Protein AF-A0AAW2LPD0-F1 (afdb_monomer_lite)

Structure (mmCIF, N/CA/C/O backbone):
data_AF-A0AAW2LPD0-F1
#
_entry.id   AF-A0AAW2LPD0-F1
#
loop_
_atom_site.group_PDB
_atom_site.id
_atom_site.type_symbol
_atom_site.label_atom_id
_atom_site.label_alt_id
_atom_site.label_comp_id
_atom_site.label_asym_id
_atom_site.label_entity_id
_atom_site.label_seq_id
_atom_site.pdbx_PDB_ins_code
_atom_site.Cartn_x
_atom_site.Cartn_y
_atom_site.Cartn_z
_atom_site.occupancy
_atom_site.B_iso_or_equiv
_atom_site.auth_seq_id
_atom_site.auth_comp_id
_atom_site.auth_asym_id
_atom_site.auth_atom_id
_atom_site.pdbx_PDB_model_num
ATOM 1 N N . MET A 1 1 ? -51.884 36.739 -25.292 1.00 46.28 1 MET A N 1
ATOM 2 C CA . MET A 1 1 ? -51.256 35.976 -26.390 1.00 46.28 1 MET A CA 1
ATOM 3 C C . MET A 1 1 ? -49.901 36.609 -26.649 1.00 46.28 1 MET A C 1
ATOM 5 O O . MET A 1 1 ? -49.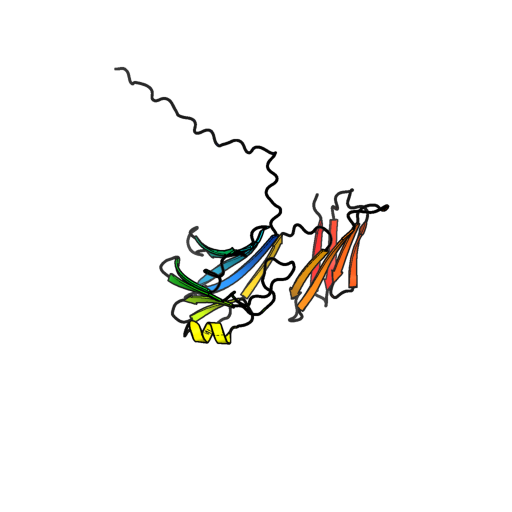867 37.832 -26.675 1.00 46.28 1 MET A O 1
ATOM 9 N N . LEU A 1 2 ? -48.863 35.780 -26.814 1.00 34.31 2 LEU A N 1
ATOM 10 C CA . LEU A 1 2 ? -47.419 36.069 -26.935 1.00 34.31 2 LEU A CA 1
ATOM 11 C C . LEU A 1 2 ? -46.625 35.827 -25.638 1.00 34.31 2 LEU A C 1
ATOM 13 O O . LEU A 1 2 ? -46.523 36.686 -24.767 1.00 34.31 2 LEU A O 1
ATOM 17 N N . GLU A 1 3 ? -46.083 34.610 -25.546 1.00 33.47 3 GLU A N 1
ATOM 18 C CA . GLU A 1 3 ? -44.928 34.265 -24.714 1.00 33.47 3 GLU A CA 1
ATOM 19 C C . GLU A 1 3 ? -43.686 35.048 -25.175 1.00 33.47 3 GLU A C 1
ATOM 21 O O . GLU A 1 3 ? -43.480 35.195 -26.383 1.00 33.47 3 GLU A O 1
ATOM 26 N N . PRO A 1 4 ? -42.801 35.472 -24.261 1.00 34.81 4 PRO A N 1
ATOM 27 C CA . PRO A 1 4 ? -41.417 35.760 -24.590 1.00 34.81 4 PRO A CA 1
ATOM 28 C C . PRO A 1 4 ? -40.554 34.512 -24.352 1.00 34.81 4 PRO A C 1
ATOM 30 O O . PRO A 1 4 ? -40.419 34.018 -23.234 1.00 34.81 4 PRO A O 1
ATOM 33 N N . SER A 1 5 ? -39.952 34.025 -25.432 1.00 36.25 5 SER A N 1
ATOM 34 C CA . SER A 1 5 ? -38.955 32.956 -25.480 1.00 36.25 5 SER A CA 1
ATOM 35 C C . SER A 1 5 ? -37.726 33.260 -24.611 1.00 36.25 5 SER A C 1
ATOM 37 O O . SER A 1 5 ? -37.059 34.278 -24.808 1.00 36.25 5 SER A O 1
ATOM 39 N N . VAL A 1 6 ? -37.397 32.349 -23.692 1.00 39.03 6 VAL A N 1
ATOM 40 C CA . VAL A 1 6 ? -36.150 32.353 -22.908 1.00 39.03 6 VAL A CA 1
ATOM 41 C C . VAL A 1 6 ? -34.995 31.864 -23.798 1.00 39.03 6 VAL A C 1
ATOM 43 O O . VAL A 1 6 ? -35.152 30.827 -24.445 1.00 39.03 6 VAL A O 1
ATOM 46 N N . PRO A 1 7 ? -33.831 32.540 -23.854 1.00 34.56 7 PRO A N 1
ATOM 47 C CA . PRO A 1 7 ? -32.673 32.000 -24.552 1.00 34.56 7 PRO A CA 1
ATOM 48 C C . PRO A 1 7 ? -32.056 30.862 -23.731 1.00 34.56 7 PRO A C 1
ATOM 50 O O . PRO A 1 7 ? -31.668 31.046 -22.578 1.00 34.56 7 PRO A O 1
ATOM 53 N N . THR A 1 8 ? -31.942 29.686 -24.342 1.00 30.25 8 THR A N 1
ATOM 54 C CA . THR A 1 8 ? -31.202 28.539 -23.809 1.00 30.25 8 THR A CA 1
ATOM 55 C C . THR A 1 8 ? -29.711 28.871 -23.754 1.00 30.25 8 THR A C 1
ATOM 57 O O . THR A 1 8 ? -29.022 28.846 -24.774 1.00 30.25 8 THR A O 1
ATOM 60 N N . THR A 1 9 ? -29.190 29.171 -22.564 1.00 30.59 9 THR A N 1
ATOM 61 C CA . THR A 1 9 ? -27.745 29.257 -22.327 1.00 30.59 9 THR A CA 1
ATOM 62 C C . THR A 1 9 ? -27.158 27.848 -22.389 1.00 30.59 9 THR A C 1
ATOM 64 O O . THR A 1 9 ? -27.231 27.085 -21.427 1.00 30.59 9 THR A O 1
ATOM 67 N N . LEU A 1 10 ? -26.582 27.491 -23.538 1.00 30.38 10 LEU A N 1
ATOM 68 C CA . LEU A 1 10 ? -25.668 26.359 -23.653 1.00 30.38 10 LEU A CA 1
ATOM 69 C C . LEU A 1 10 ? -24.466 26.634 -22.742 1.00 30.38 10 LEU A C 1
ATOM 71 O O . LEU A 1 10 ? -23.629 27.484 -23.045 1.00 30.38 10 LEU A O 1
ATOM 75 N N . VAL A 1 11 ? -24.390 25.927 -21.615 1.00 30.56 11 VAL A N 1
ATOM 76 C CA . VAL A 1 11 ? -23.172 25.860 -20.807 1.00 30.56 11 VAL A CA 1
ATOM 77 C C . VAL A 1 11 ? -22.145 25.092 -21.634 1.00 30.56 11 VAL A C 1
ATOM 79 O O . VAL A 1 11 ? -22.174 23.866 -21.709 1.00 30.56 11 VAL A O 1
ATOM 82 N N . GLN A 1 12 ? -21.274 25.830 -22.321 1.00 32.25 12 GLN A N 1
ATOM 83 C CA . GLN A 1 12 ? -20.104 25.268 -22.980 1.00 32.25 12 GLN A CA 1
ATOM 84 C C . GLN A 1 12 ? -19.160 24.727 -21.904 1.00 32.25 12 GLN A C 1
ATOM 86 O O . GLN A 1 12 ? -18.602 25.466 -21.095 1.00 32.25 12 GLN A O 1
ATOM 91 N N . GLN A 1 13 ? -19.024 23.407 -21.895 1.00 35.69 13 GLN A N 1
ATOM 92 C CA . GLN A 1 13 ? -17.991 22.675 -21.179 1.00 35.69 13 GLN A CA 1
ATOM 93 C C . GLN A 1 13 ? -16.617 23.163 -21.683 1.00 35.69 13 GLN A C 1
ATOM 95 O O . GLN A 1 13 ? -16.452 23.284 -22.901 1.00 35.69 13 GLN A O 1
ATOM 100 N N . PRO A 1 14 ? -15.642 23.489 -20.812 1.00 29.42 14 PRO A N 1
ATOM 101 C CA . PRO A 1 14 ? -14.336 23.938 -21.276 1.00 29.42 14 PRO A CA 1
ATOM 102 C C . PRO A 1 14 ? -13.684 22.822 -22.091 1.00 29.42 14 PRO A C 1
ATOM 104 O O . PRO A 1 14 ? -13.606 21.684 -21.631 1.00 29.42 14 PRO A O 1
ATOM 107 N N . ALA A 1 15 ? -13.250 23.158 -23.303 1.00 30.48 15 ALA A N 1
ATOM 108 C CA . ALA A 1 15 ? -12.432 22.288 -24.126 1.00 30.48 15 ALA A CA 1
ATOM 109 C C . ALA A 1 15 ? -11.136 21.949 -23.372 1.00 30.48 15 ALA A C 1
ATOM 111 O O . ALA A 1 15 ? -10.419 22.854 -22.941 1.00 30.48 15 ALA A O 1
ATOM 112 N N . ASP A 1 16 ? -10.851 20.656 -23.213 1.00 37.19 16 ASP A N 1
ATOM 113 C CA . ASP A 1 16 ? -9.547 20.176 -22.765 1.00 37.19 16 ASP A CA 1
ATOM 114 C C . ASP A 1 16 ? -8.493 20.591 -23.807 1.00 37.19 16 ASP A C 1
ATOM 116 O O . ASP A 1 16 ? -8.462 20.077 -24.926 1.00 37.19 16 ASP A O 1
ATOM 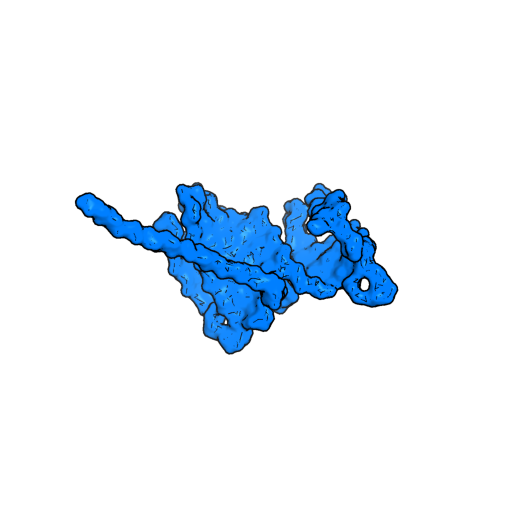120 N N . ASP A 1 17 ? -7.645 21.552 -23.444 1.00 30.52 17 ASP A N 1
ATOM 121 C CA . ASP A 1 17 ? -6.443 21.915 -24.195 1.00 30.52 17 ASP A CA 1
ATOM 122 C C . ASP A 1 17 ? -5.432 20.748 -24.101 1.00 30.52 17 ASP A C 1
ATOM 124 O O . ASP A 1 17 ? -5.022 20.386 -22.991 1.00 30.52 17 ASP A O 1
ATOM 128 N N . PRO A 1 18 ? -5.005 20.125 -25.219 1.00 42.72 18 PRO A N 1
ATOM 129 C CA . PRO A 1 18 ? -4.147 18.943 -25.188 1.00 42.72 18 PRO A CA 1
ATOM 130 C C . PRO A 1 18 ? -2.669 19.247 -24.883 1.00 42.72 18 PRO A C 1
ATOM 132 O O . PRO A 1 18 ? -1.825 18.360 -25.013 1.00 42.72 18 PRO A O 1
ATOM 135 N N . THR A 1 19 ? -2.330 20.466 -24.448 1.00 39.81 19 THR A N 1
ATOM 136 C CA . THR A 1 19 ? -0.931 20.912 -24.312 1.00 39.81 19 THR A CA 1
ATOM 137 C C . THR A 1 19 ? -0.489 21.270 -22.892 1.00 39.81 19 THR A C 1
ATOM 139 O O . THR A 1 19 ? 0.549 21.901 -22.704 1.00 39.81 19 THR A O 1
ATOM 142 N N . ALA A 1 20 ? -1.208 20.807 -21.870 1.00 34.00 20 ALA A N 1
ATOM 143 C CA . ALA A 1 20 ? -0.691 20.751 -20.506 1.00 34.00 20 ALA A CA 1
ATOM 144 C C . ALA A 1 20 ? -0.423 19.287 -20.138 1.00 34.00 20 ALA A C 1
ATOM 146 O O . ALA A 1 20 ? -1.333 18.566 -19.724 1.00 34.00 20 ALA A O 1
ATOM 147 N N . SER A 1 21 ? 0.825 18.823 -20.288 1.00 49.03 21 SER A N 1
ATOM 148 C CA . SER A 1 21 ? 1.213 17.525 -19.731 1.00 49.03 21 SER A CA 1
ATOM 149 C C . SER A 1 21 ? 0.980 17.589 -18.223 1.00 49.03 21 SER A C 1
ATOM 151 O O . SER A 1 21 ? 1.736 18.253 -17.506 1.00 49.03 21 SER A O 1
ATOM 153 N N . LYS A 1 22 ? -0.088 16.947 -17.735 1.00 51.62 22 LYS A N 1
ATOM 154 C CA . LYS A 1 22 ? -0.277 16.747 -16.297 1.00 51.62 22 LYS A CA 1
ATOM 155 C C . LYS A 1 22 ? 1.030 16.158 -15.754 1.00 51.62 22 LYS A C 1
ATOM 157 O O . LYS A 1 22 ? 1.597 15.279 -16.412 1.00 51.62 22 LYS A O 1
ATOM 162 N N . PRO A 1 23 ? 1.559 16.670 -14.632 1.00 59.44 23 PRO A N 1
ATOM 163 C CA . PRO A 1 23 ? 2.788 16.132 -14.074 1.00 59.44 23 PRO A CA 1
ATOM 164 C C . PRO A 1 23 ? 2.621 14.624 -13.877 1.00 59.44 23 PRO A C 1
ATOM 166 O O . PRO A 1 23 ? 1.545 14.154 -13.523 1.00 59.44 23 PRO A O 1
ATOM 169 N N . ALA A 1 24 ? 3.671 13.864 -14.167 1.00 72.69 24 ALA A N 1
ATOM 170 C CA . ALA A 1 24 ? 3.678 12.431 -13.932 1.00 72.69 24 ALA A CA 1
ATOM 171 C C . ALA A 1 24 ? 3.523 12.170 -12.421 1.00 72.69 24 ALA A C 1
ATOM 173 O O . ALA A 1 24 ? 4.374 12.584 -11.631 1.00 72.69 24 ALA A O 1
ATOM 174 N N . GLU A 1 25 ? 2.425 11.525 -12.024 1.00 84.94 25 GLU A N 1
ATOM 175 C CA . GLU A 1 25 ? 2.081 11.244 -10.626 1.00 84.94 25 GLU A CA 1
ATOM 176 C C . GLU A 1 25 ? 2.054 9.737 -10.394 1.00 84.94 25 GLU A C 1
ATOM 178 O O . GLU A 1 25 ? 1.369 9.001 -11.102 1.00 84.94 25 GLU A O 1
ATOM 183 N N . ASN A 1 26 ? 2.792 9.270 -9.390 1.00 90.31 26 ASN A N 1
ATOM 184 C CA . ASN A 1 26 ? 2.799 7.854 -9.041 1.00 90.31 26 ASN A CA 1
ATOM 185 C C . ASN A 1 26 ? 1.699 7.579 -8.015 1.00 90.31 26 ASN A C 1
ATOM 187 O O . ASN A 1 26 ? 1.555 8.334 -7.049 1.00 90.31 26 ASN A O 1
ATOM 191 N N . PHE A 1 27 ? 0.979 6.472 -8.180 1.00 93.06 27 PHE A N 1
ATOM 192 C CA . PHE A 1 27 ? -0.086 6.050 -7.280 1.00 93.06 27 PHE A CA 1
ATOM 193 C C . PHE A 1 27 ? 0.079 4.600 -6.843 1.00 93.06 27 PHE A C 1
ATOM 195 O O . PHE A 1 27 ? 0.412 3.736 -7.651 1.00 93.06 27 PHE A O 1
ATOM 202 N N . VAL A 1 28 ? -0.244 4.336 -5.581 1.00 94.19 28 VAL A N 1
ATOM 203 C CA . VAL A 1 28 ? -0.494 2.992 -5.054 1.00 94.19 28 VAL A CA 1
ATOM 204 C C . VAL A 1 28 ? -1.901 2.994 -4.482 1.00 94.19 28 VAL A C 1
ATOM 206 O O . VAL A 1 28 ? -2.170 3.703 -3.516 1.00 94.19 28 VAL A O 1
ATOM 209 N N . THR A 1 29 ? -2.801 2.228 -5.086 1.00 96.06 29 THR A N 1
ATOM 210 C CA . THR A 1 29 ? -4.193 2.083 -4.664 1.00 96.06 29 THR A CA 1
ATOM 211 C C . THR A 1 29 ? -4.435 0.671 -4.149 1.00 96.06 29 THR A C 1
ATOM 213 O O . THR A 1 29 ? -4.281 -0.298 -4.888 1.00 96.06 29 THR A O 1
ATOM 216 N N . CYS A 1 30 ? -4.871 0.559 -2.903 1.00 95.62 30 CYS A N 1
ATOM 217 C CA . CYS A 1 30 ? -5.230 -0.684 -2.239 1.00 95.62 30 CYS A CA 1
ATOM 218 C C . CYS A 1 30 ? -6.723 -0.679 -1.907 1.00 95.62 30 CYS A C 1
ATOM 220 O O . CYS A 1 30 ? -7.224 0.295 -1.349 1.00 95.62 30 CYS A O 1
ATOM 222 N N . ILE A 1 31 ? -7.435 -1.761 -2.214 1.00 96.62 31 ILE A N 1
ATOM 223 C CA . ILE A 1 31 ? -8.823 -1.959 -1.784 1.00 96.62 31 ILE A CA 1
ATOM 224 C C . ILE A 1 31 ? -8.824 -2.991 -0.665 1.00 96.62 31 ILE A C 1
ATOM 226 O O . ILE A 1 31 ? -8.387 -4.128 -0.855 1.00 96.62 31 ILE A O 1
ATOM 230 N N . HIS A 1 32 ? -9.334 -2.593 0.495 1.00 95.69 32 HIS A N 1
ATOM 231 C CA . HIS A 1 32 ? -9.500 -3.454 1.655 1.00 95.69 32 HIS A CA 1
ATOM 232 C C . HIS A 1 32 ? -10.974 -3.755 1.881 1.00 95.69 32 HIS A C 1
ATOM 234 O O . HIS A 1 32 ? -11.801 -2.843 1.900 1.00 95.69 32 HIS A O 1
ATOM 240 N N . LYS A 1 33 ? -11.295 -5.023 2.127 1.00 94.88 33 LYS A N 1
ATOM 241 C CA . LYS A 1 33 ? -12.583 -5.413 2.690 1.00 94.88 33 LYS A CA 1
ATOM 242 C C . LYS A 1 33 ? -12.501 -5.382 4.205 1.00 94.88 33 LYS A C 1
ATOM 244 O O . LYS A 1 33 ? -11.606 -5.987 4.794 1.00 94.88 33 LYS A O 1
ATOM 249 N N . VAL A 1 34 ? -13.444 -4.683 4.823 1.00 93.50 34 VAL A N 1
ATOM 250 C CA . VAL A 1 34 ? -13.563 -4.576 6.281 1.00 93.50 34 VAL A CA 1
ATOM 251 C C . VAL A 1 34 ? -14.993 -4.872 6.704 1.00 93.50 34 VAL A C 1
ATOM 253 O O . VAL A 1 34 ? -15.940 -4.525 5.998 1.00 93.50 34 VAL A O 1
ATOM 256 N N . LYS A 1 35 ? -15.174 -5.493 7.868 1.00 89.31 35 LYS A N 1
ATOM 257 C CA . LYS A 1 35 ? -16.503 -5.747 8.425 1.00 89.31 35 LYS A CA 1
ATOM 258 C C . LYS A 1 35 ? -16.887 -4.618 9.375 1.00 89.31 35 LYS A C 1
ATOM 260 O O . LYS A 1 35 ? -16.274 -4.445 10.423 1.00 89.31 35 LYS A O 1
ATOM 265 N N . LEU A 1 36 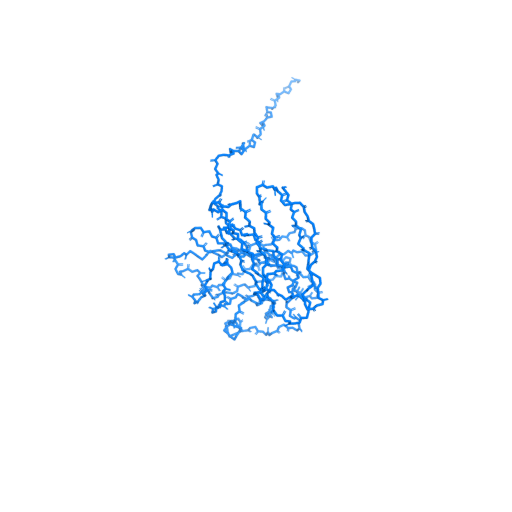? -17.909 -3.843 9.015 1.00 85.00 36 LEU A N 1
ATOM 266 C CA . LEU A 1 36 ? -18.486 -2.799 9.864 1.00 85.00 36 LEU A CA 1
ATOM 267 C C . LEU A 1 36 ? -19.919 -3.167 10.225 1.00 85.00 36 LEU A C 1
ATOM 269 O O . LEU A 1 36 ? -20.825 -2.995 9.408 1.00 85.00 36 LEU A O 1
ATOM 273 N N . VAL A 1 37 ? -20.134 -3.582 11.478 1.00 80.31 37 VAL A N 1
ATOM 274 C CA . VAL A 1 37 ? -21.474 -3.908 12.003 1.00 80.31 37 VAL A CA 1
ATOM 275 C C . VAL A 1 37 ? -22.167 -4.931 11.090 1.00 80.31 37 VAL A C 1
ATOM 277 O O . VAL A 1 37 ? -23.206 -4.650 10.502 1.00 80.31 37 VAL A O 1
ATOM 280 N N . ASP A 1 38 ? -21.503 -6.073 10.894 1.00 81.38 38 ASP A N 1
ATOM 281 C CA . ASP A 1 38 ? -21.955 -7.228 10.097 1.00 81.38 38 ASP A CA 1
ATOM 282 C C . ASP A 1 38 ? -22.130 -7.020 8.589 1.00 81.38 38 ASP A C 1
ATOM 284 O O . ASP A 1 38 ? -22.450 -7.959 7.864 1.00 81.38 38 ASP A O 1
ATOM 288 N N . ILE A 1 39 ? -21.830 -5.825 8.087 1.00 88.56 39 ILE A N 1
ATOM 289 C CA . ILE A 1 39 ? -21.796 -5.530 6.657 1.00 88.56 39 ILE A CA 1
ATOM 290 C C . ILE A 1 39 ? -20.335 -5.462 6.210 1.00 88.56 39 ILE A C 1
ATOM 292 O O . ILE A 1 39 ? -19.492 -4.922 6.926 1.00 88.56 39 ILE A O 1
ATOM 296 N N . VAL A 1 40 ? -20.031 -5.984 5.022 1.00 90.94 40 VAL A N 1
ATOM 297 C CA . VAL A 1 40 ? -18.704 -5.868 4.402 1.00 90.94 40 VAL A CA 1
ATOM 298 C C . VAL A 1 40 ? -18.623 -4.566 3.608 1.00 90.94 40 VAL A C 1
ATOM 300 O O . VAL A 1 40 ? -19.498 -4.275 2.798 1.00 90.94 40 VAL A O 1
ATOM 303 N N . TRP A 1 41 ? -17.575 -3.789 3.855 1.00 92.50 41 TRP A N 1
ATOM 304 C CA . TRP A 1 41 ? -17.312 -2.487 3.247 1.00 92.50 41 TRP A CA 1
ATOM 305 C C . TRP A 1 41 ? -16.017 -2.535 2.452 1.00 92.50 41 TRP A C 1
ATOM 307 O O . TRP A 1 41 ? -15.047 -3.150 2.899 1.00 92.50 41 TRP A O 1
ATOM 317 N N . ASN A 1 42 ? -15.994 -1.836 1.320 1.00 94.69 42 ASN A N 1
ATOM 318 C CA . ASN A 1 42 ? -14.772 -1.585 0.571 1.00 94.69 42 ASN A CA 1
ATOM 319 C C . ASN A 1 42 ? -14.168 -0.254 1.018 1.00 94.69 42 ASN A C 1
ATOM 321 O O . ASN A 1 42 ? -14.828 0.789 1.018 1.00 94.69 42 ASN A O 1
ATOM 325 N N . ILE A 1 43 ? -12.898 -0.306 1.403 1.00 96.38 43 ILE A N 1
ATOM 326 C CA . ILE A 1 43 ? -12.099 0.852 1.780 1.00 96.38 43 ILE A CA 1
ATOM 327 C C . ILE A 1 43 ? -10.968 0.971 0.776 1.00 96.38 43 ILE A C 1
ATOM 329 O O . ILE A 1 43 ? -10.057 0.142 0.754 1.00 96.38 43 ILE A O 1
ATOM 333 N N . THR A 1 44 ? -11.027 2.009 -0.044 1.00 97.50 44 THR A N 1
ATOM 334 C CA . THR A 1 44 ? -10.020 2.282 -1.063 1.00 97.50 44 THR A CA 1
ATOM 335 C C . THR A 1 44 ? -9.010 3.273 -0.505 1.00 97.50 44 THR A C 1
ATOM 337 O O . THR A 1 44 ? -9.327 4.422 -0.206 1.00 97.50 44 THR A O 1
ATOM 340 N N . VAL A 1 45 ? -7.773 2.824 -0.353 1.00 97.69 45 VAL A N 1
ATOM 341 C CA . VAL A 1 45 ? -6.636 3.594 0.143 1.00 97.69 45 VAL A CA 1
ATOM 342 C C . VAL A 1 45 ? -5.763 3.934 -1.052 1.00 97.69 45 VAL A C 1
ATOM 344 O O . VAL A 1 45 ? -5.350 3.036 -1.769 1.00 97.69 45 VAL A O 1
ATOM 347 N N . THR A 1 46 ? -5.482 5.209 -1.300 1.00 97.31 46 THR A N 1
ATOM 348 C CA . THR A 1 46 ? -4.590 5.626 -2.389 1.00 97.31 46 THR A CA 1
ATOM 349 C C . THR A 1 46 ? -3.483 6.523 -1.867 1.00 97.31 46 THR A C 1
ATOM 351 O O . THR A 1 46 ? -3.742 7.631 -1.399 1.00 97.31 46 THR A O 1
ATOM 354 N N . TRP A 1 47 ? -2.247 6.058 -1.986 1.00 95.69 47 TRP A N 1
ATOM 355 C CA . TRP A 1 47 ? -1.049 6.868 -1.826 1.00 95.69 47 TRP A CA 1
ATOM 356 C C . TRP A 1 47 ? -0.700 7.513 -3.159 1.00 95.69 47 TRP A C 1
ATOM 358 O O . TRP A 1 47 ? -0.647 6.833 -4.180 1.00 95.69 47 TRP A O 1
ATOM 368 N N . ALA A 1 48 ? -0.450 8.815 -3.149 1.00 93.31 48 ALA A N 1
ATOM 369 C CA . ALA A 1 48 ? -0.038 9.580 -4.315 1.00 93.31 48 ALA A CA 1
ATOM 370 C C . ALA A 1 48 ? 1.304 10.257 -4.044 1.00 93.31 48 ALA A C 1
ATOM 372 O O . ALA A 1 48 ? 1.496 10.841 -2.975 1.00 93.31 48 ALA A O 1
ATOM 373 N N . LYS A 1 49 ? 2.209 10.219 -5.021 1.00 90.69 49 LYS A N 1
ATOM 374 C CA . LYS A 1 49 ? 3.491 10.926 -5.009 1.00 90.69 49 LYS A CA 1
ATOM 375 C C . LYS A 1 49 ? 3.555 11.865 -6.196 1.00 90.69 49 LYS A C 1
ATOM 377 O O . LYS A 1 49 ? 3.454 11.451 -7.349 1.00 90.69 49 LYS A O 1
ATOM 382 N N . THR A 1 50 ? 3.767 13.130 -5.879 1.00 86.25 50 THR A N 1
ATOM 383 C CA . THR A 1 50 ? 3.910 14.231 -6.829 1.00 86.25 50 THR A CA 1
ATOM 384 C C . THR A 1 50 ? 5.248 14.930 -6.586 1.00 86.25 50 THR A C 1
ATOM 386 O O . THR A 1 50 ? 5.913 14.690 -5.575 1.00 86.25 50 THR A O 1
ATOM 389 N N . VAL A 1 51 ? 5.628 15.863 -7.461 1.00 80.06 51 VAL A N 1
ATOM 390 C CA . VAL A 1 51 ? 6.827 16.700 -7.252 1.00 80.06 51 VAL A CA 1
ATOM 391 C C . VAL A 1 51 ? 6.761 17.542 -5.969 1.00 80.06 51 VAL A C 1
ATOM 393 O O . VAL A 1 51 ? 7.795 17.891 -5.408 1.00 80.06 51 VAL A O 1
ATOM 396 N N . ILE A 1 52 ? 5.553 17.857 -5.485 1.00 78.62 52 ILE A N 1
ATOM 397 C CA . ILE A 1 52 ? 5.323 18.705 -4.305 1.00 78.62 52 ILE A CA 1
ATOM 398 C C . ILE A 1 52 ? 5.202 17.912 -2.992 1.00 78.62 52 ILE A C 1
ATOM 400 O O . ILE A 1 52 ? 5.157 18.510 -1.913 1.00 78.62 52 ILE A O 1
ATOM 404 N N . GLY A 1 53 ? 5.167 16.579 -3.055 1.00 87.75 53 GLY A N 1
ATOM 405 C CA . GLY A 1 53 ? 5.112 15.707 -1.884 1.00 87.75 53 GLY A CA 1
ATOM 406 C C . GLY A 1 53 ? 4.180 14.515 -2.053 1.00 87.75 53 GLY A C 1
ATOM 407 O O . GLY A 1 53 ? 3.826 14.131 -3.170 1.00 87.75 53 GLY A O 1
ATOM 408 N N . HIS A 1 54 ? 3.792 13.941 -0.916 1.00 91.25 54 HIS A N 1
ATOM 409 C CA . HIS A 1 54 ? 2.907 12.783 -0.859 1.00 91.25 54 HIS A CA 1
ATOM 410 C C . HIS A 1 54 ? 1.509 13.193 -0.395 1.00 91.25 54 HIS A C 1
ATOM 412 O O . HIS A 1 54 ? 1.354 14.154 0.360 1.00 91.25 54 HIS A O 1
ATOM 418 N N . SER A 1 55 ? 0.496 12.436 -0.793 1.00 93.62 55 SER A N 1
ATOM 419 C CA . SER A 1 55 ? -0.859 12.555 -0.256 1.00 93.62 55 SER A CA 1
ATOM 420 C C . SER A 1 55 ? -1.454 11.166 -0.058 1.00 93.62 55 SER A C 1
ATOM 422 O O . SER A 1 55 ? -1.156 10.241 -0.809 1.00 93.62 55 SER A O 1
ATOM 424 N N . LEU A 1 56 ? -2.313 11.034 0.944 1.00 95.75 56 LEU A N 1
ATOM 425 C CA . LEU A 1 56 ? -3.095 9.836 1.212 1.00 95.75 56 LEU A CA 1
ATOM 426 C C . LEU A 1 56 ? -4.577 10.151 1.025 1.00 95.75 56 LEU A C 1
ATOM 428 O O . LEU A 1 56 ? -5.093 11.112 1.599 1.00 95.75 56 LEU A O 1
ATOM 432 N N . TYR A 1 57 ? -5.260 9.315 0.258 1.00 96.69 57 TYR A N 1
ATOM 433 C CA . TYR A 1 57 ? -6.704 9.328 0.088 1.00 96.69 57 TYR A CA 1
ATOM 434 C C . TYR A 1 57 ? -7.284 8.054 0.695 1.00 96.69 57 TYR A C 1
ATOM 436 O O . TYR A 1 57 ? -6.769 6.965 0.461 1.00 96.69 57 TYR A O 1
ATOM 444 N N . ILE A 1 58 ? -8.352 8.189 1.472 1.00 97.19 58 ILE A N 1
ATOM 445 C CA . ILE A 1 58 ? -9.114 7.066 2.019 1.00 97.19 58 ILE A CA 1
ATOM 446 C C . ILE A 1 58 ? -10.564 7.264 1.611 1.00 97.19 58 ILE A C 1
ATOM 448 O O . ILE A 1 58 ? -11.223 8.183 2.103 1.00 97.19 58 ILE A O 1
ATOM 452 N N . THR A 1 59 ? -11.044 6.411 0.720 1.00 96.69 59 THR A N 1
ATOM 453 C CA . THR A 1 59 ? -12.425 6.388 0.254 1.00 96.69 59 THR A CA 1
ATOM 454 C C . THR A 1 59 ? -13.162 5.246 0.930 1.00 96.69 59 THR A C 1
ATOM 456 O O . THR A 1 59 ? -12.708 4.105 0.915 1.00 96.69 59 THR A O 1
ATOM 459 N N . VAL A 1 60 ? -14.295 5.566 1.544 1.00 95.00 60 VAL A N 1
ATOM 460 C CA . VAL A 1 60 ? -15.184 4.603 2.192 1.00 95.00 60 VAL A CA 1
ATOM 461 C C . VAL A 1 60 ? -16.465 4.534 1.373 1.00 95.00 60 VAL A C 1
ATOM 463 O O . VAL A 1 60 ? -17.220 5.508 1.346 1.00 95.00 60 VAL A O 1
ATOM 466 N N . GLU A 1 61 ? -16.683 3.406 0.704 1.00 91.69 61 GLU A N 1
ATOM 467 C CA . GLU A 1 61 ? -17.846 3.160 -0.156 1.00 91.69 61 GLU A CA 1
ATOM 468 C C . GLU A 1 61 ? -18.991 2.561 0.658 1.00 91.69 61 GLU A C 1
ATOM 470 O O . GLU A 1 61 ? -18.785 1.593 1.394 1.00 91.69 61 GLU A O 1
ATOM 475 N N . ASN A 1 62 ? -20.197 3.118 0.535 1.00 88.25 62 ASN A N 1
ATOM 476 C CA . ASN A 1 62 ? -21.379 2.530 1.147 1.00 88.25 62 ASN A CA 1
ATOM 477 C C . ASN A 1 62 ? -21.863 1.330 0.313 1.00 88.25 62 ASN A C 1
ATOM 479 O O . ASN A 1 62 ? -22.199 1.492 -0.849 1.00 88.25 62 ASN A O 1
ATOM 483 N N . PRO A 1 63 ? -21.966 0.120 0.879 1.00 85.62 63 PRO A N 1
ATOM 484 C CA . PRO A 1 63 ? -22.446 -1.045 0.137 1.00 85.62 63 PRO A CA 1
ATOM 485 C C . PRO A 1 63 ? -23.960 -1.032 -0.140 1.00 85.62 63 PRO A C 1
ATOM 487 O O . PRO A 1 63 ? -24.448 -1.925 -0.822 1.00 85.62 63 PRO A O 1
ATOM 490 N N . GLN A 1 64 ? -24.719 -0.093 0.437 1.00 84.44 64 GLN A N 1
ATOM 491 C CA . GLN A 1 64 ? -26.186 -0.038 0.332 1.00 84.44 64 GLN A CA 1
ATOM 492 C C . GLN A 1 64 ? -26.708 1.111 -0.550 1.00 84.44 64 GLN A C 1
ATOM 494 O O . GLN A 1 64 ? -27.907 1.184 -0.793 1.00 84.44 64 GLN A O 1
ATOM 499 N N . ASP A 1 65 ? -25.840 2.028 -0.976 1.00 83.44 65 ASP A N 1
ATOM 500 C CA . ASP A 1 65 ? -26.170 3.216 -1.776 1.00 83.44 65 ASP A CA 1
ATOM 501 C C . ASP A 1 65 ? -24.894 3.689 -2.485 1.00 83.44 65 ASP A C 1
ATOM 503 O O . ASP A 1 65 ? -23.810 3.497 -1.943 1.00 83.44 65 ASP A O 1
ATOM 507 N N . ASP A 1 66 ? -24.991 4.391 -3.611 1.00 79.19 66 ASP A N 1
ATOM 508 C CA . ASP A 1 66 ? -23.840 4.896 -4.387 1.00 79.19 66 ASP A CA 1
ATOM 509 C C . ASP A 1 66 ? -23.136 6.105 -3.723 1.00 79.19 66 ASP A C 1
ATOM 511 O O . ASP A 1 66 ? -22.429 6.894 -4.356 1.00 79.19 66 ASP A O 1
ATOM 515 N N . ASN A 1 67 ? -23.311 6.265 -2.411 1.00 84.31 67 ASN A N 1
ATOM 516 C CA . ASN A 1 67 ? -22.685 7.304 -1.612 1.00 84.31 67 ASN A CA 1
ATOM 517 C C . ASN A 1 67 ? -21.323 6.842 -1.072 1.00 84.31 67 ASN A C 1
ATOM 519 O O . ASN A 1 67 ? -21.152 5.718 -0.598 1.00 84.31 67 ASN A O 1
ATOM 523 N N . TYR A 1 68 ? -20.350 7.745 -1.063 1.00 89.75 68 TYR A N 1
ATOM 524 C CA . TYR A 1 68 ? -19.010 7.490 -0.556 1.00 89.75 68 TYR A CA 1
ATOM 525 C C . TYR A 1 68 ? -18.457 8.727 0.146 1.00 89.75 68 TYR A C 1
ATOM 527 O O . TYR A 1 68 ? -18.839 9.864 -0.130 1.00 89.75 68 TYR A O 1
ATOM 535 N N . TYR A 1 69 ? -17.502 8.517 1.048 1.00 93.25 69 TYR A N 1
ATOM 536 C CA . TYR A 1 69 ? -16.738 9.614 1.638 1.00 93.25 69 TYR A CA 1
ATOM 537 C C . TYR A 1 69 ? -15.265 9.470 1.307 1.00 93.25 69 TYR A C 1
ATOM 539 O O . TYR A 1 69 ? -14.689 8.410 1.525 1.00 93.25 69 TYR A O 1
ATOM 547 N N . THR A 1 70 ? -14.646 10.557 0.844 1.00 94.69 70 THR A N 1
ATOM 548 C CA . THR A 1 70 ? -13.203 10.608 0.588 1.00 94.69 70 THR A CA 1
ATOM 549 C C . THR A 1 70 ? -12.512 11.515 1.599 1.00 94.69 70 THR A C 1
ATOM 551 O O . THR A 1 70 ? -12.752 12.722 1.678 1.00 94.69 70 THR A O 1
ATOM 554 N N . CYS A 1 71 ? -11.600 10.934 2.368 1.00 93.06 71 CYS A N 1
ATOM 555 C CA . CYS A 1 71 ? -10.704 11.640 3.263 1.00 93.06 71 CYS A CA 1
ATOM 556 C C . CYS A 1 71 ? -9.348 11.843 2.583 1.00 93.06 71 CYS A C 1
ATOM 558 O O . CYS A 1 71 ? -8.648 10.873 2.316 1.00 93.06 71 CYS A O 1
ATOM 560 N N . LYS A 1 72 ? -8.954 13.097 2.351 1.00 94.44 72 LYS A N 1
ATOM 561 C CA . LYS A 1 72 ? -7.606 13.449 1.893 1.00 94.44 72 LYS A CA 1
ATOM 562 C C . LYS A 1 72 ? -6.720 13.916 3.054 1.00 94.44 72 LYS A C 1
ATOM 564 O O . LYS A 1 72 ? -7.169 14.724 3.873 1.00 94.44 72 LYS A O 1
ATOM 569 N N . ILE A 1 73 ? -5.476 13.443 3.085 1.00 93.06 73 ILE A N 1
ATOM 570 C CA . ILE A 1 73 ? -4.393 13.852 3.988 1.00 93.06 73 ILE A CA 1
ATOM 571 C C . ILE A 1 73 ? -3.194 14.262 3.123 1.00 93.06 73 ILE A C 1
ATOM 573 O O . ILE A 1 73 ? -2.621 13.436 2.419 1.00 93.06 73 ILE A O 1
ATOM 577 N N . ASP A 1 74 ? -2.813 15.539 3.165 1.00 90.44 74 ASP A N 1
ATOM 578 C CA . ASP A 1 74 ? -1.659 16.060 2.425 1.00 90.44 74 ASP A CA 1
ATOM 579 C C . ASP A 1 74 ? -0.383 16.014 3.281 1.00 90.44 74 ASP A C 1
ATOM 581 O O . ASP A 1 74 ? -0.337 16.555 4.386 1.00 90.44 74 ASP A O 1
ATOM 585 N N . LEU A 1 75 ? 0.676 15.399 2.751 1.00 87.12 75 LEU A N 1
ATOM 586 C CA . LEU A 1 75 ? 1.992 15.248 3.379 1.00 87.12 75 LEU A CA 1
ATOM 587 C C . LEU A 1 75 ? 3.006 16.120 2.635 1.00 87.12 75 LEU A C 1
ATOM 589 O O . LEU A 1 75 ? 3.919 15.642 1.954 1.00 87.12 75 LEU A O 1
ATOM 593 N N . LYS A 1 76 ? 2.827 17.436 2.756 1.00 79.25 76 LYS A N 1
ATOM 594 C CA . LYS A 1 76 ? 3.733 18.406 2.136 1.00 79.25 76 LYS A CA 1
ATOM 595 C C . LYS A 1 76 ? 5.127 18.302 2.753 1.00 79.25 76 LYS A C 1
ATOM 597 O O . LYS A 1 76 ? 5.287 18.176 3.967 1.00 79.25 76 LYS A O 1
ATOM 602 N N . THR A 1 77 ? 6.148 18.394 1.909 1.00 67.56 77 THR A N 1
ATOM 603 C CA . THR A 1 77 ? 7.561 18.259 2.301 1.00 67.56 77 THR A CA 1
ATOM 604 C C . THR A 1 77 ? 8.023 19.354 3.267 1.00 67.56 77 THR A C 1
ATOM 606 O O . THR A 1 77 ? 8.823 19.077 4.154 1.00 67.56 77 THR A O 1
ATOM 609 N N . TRP A 1 78 ? 7.472 20.567 3.152 1.00 64.94 78 TRP A N 1
ATOM 610 C CA . TRP A 1 78 ? 7.869 21.738 3.948 1.00 64.94 78 TRP A CA 1
ATOM 611 C C . TRP A 1 78 ? 7.029 21.970 5.219 1.00 64.94 78 TRP A C 1
ATOM 613 O O . TRP A 1 78 ? 7.434 22.703 6.119 1.00 64.94 78 TRP A O 1
ATOM 623 N N . GLN A 1 79 ? 5.848 21.353 5.327 1.00 64.12 79 GLN A N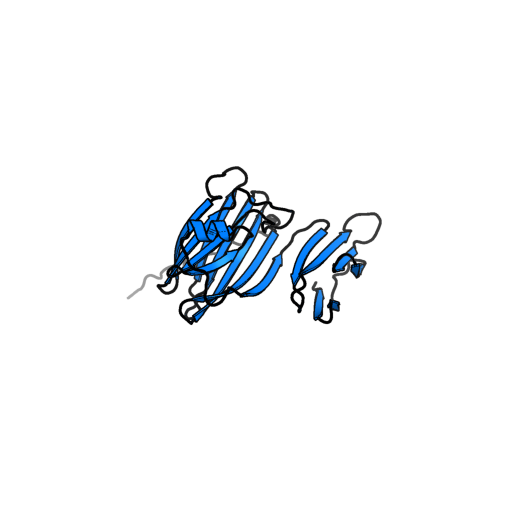 1
ATOM 624 C CA . GLN A 1 79 ? 4.927 21.568 6.448 1.00 64.12 79 GLN A CA 1
ATOM 625 C C . GLN A 1 79 ? 4.798 20.281 7.271 1.00 64.12 79 GLN A C 1
ATOM 627 O O . GLN A 1 79 ? 4.108 19.343 6.888 1.00 64.12 79 GLN A O 1
ATOM 632 N N . PHE A 1 80 ? 5.464 20.231 8.430 1.00 62.91 80 PHE A N 1
ATOM 633 C CA . PHE A 1 80 ? 5.342 19.103 9.369 1.00 62.91 80 PHE A CA 1
ATOM 634 C C . PHE A 1 80 ? 3.962 19.036 10.045 1.00 62.91 80 PHE A C 1
ATOM 636 O O . PHE A 1 80 ? 3.540 17.978 10.520 1.00 62.91 80 PHE A O 1
ATOM 643 N N . TRP A 1 81 ? 3.248 20.163 10.066 1.00 63.38 81 TRP A N 1
ATOM 644 C CA . TRP A 1 81 ? 1.871 20.282 10.528 1.00 63.38 81 TRP A CA 1
ATOM 645 C C . TRP A 1 81 ? 0.956 19.504 9.574 1.00 63.38 81 TRP A C 1
ATOM 647 O O . TRP A 1 81 ? 0.844 19.850 8.404 1.00 63.38 81 TRP A O 1
ATOM 657 N N . GLY A 1 82 ? 0.341 18.425 10.060 1.00 81.62 82 GLY A N 1
ATOM 658 C CA . GLY A 1 82 ? -0.532 17.557 9.258 1.00 81.62 82 GLY A CA 1
ATOM 659 C C . GLY A 1 82 ? -0.020 16.129 9.071 1.00 81.62 82 GLY A C 1
ATOM 660 O O . GLY A 1 82 ? -0.821 15.248 8.779 1.00 81.62 82 GLY A O 1
ATOM 661 N N . LYS A 1 83 ? 1.261 15.841 9.355 1.00 89.88 83 LYS A N 1
ATOM 662 C CA . LYS A 1 83 ? 1.789 14.460 9.333 1.00 89.88 83 LYS A CA 1
ATOM 663 C C . LYS A 1 83 ? 1.281 13.593 10.489 1.00 89.88 83 LYS A C 1
ATOM 665 O O . LYS A 1 83 ? 1.423 12.383 10.444 1.00 89.88 83 LYS A O 1
ATOM 670 N N . LYS A 1 84 ? 0.671 14.177 11.520 1.00 93.81 84 LYS A N 1
ATOM 671 C CA . LYS A 1 84 ? -0.012 13.461 12.604 1.00 93.81 84 LYS A CA 1
ATOM 672 C C . LYS A 1 84 ? -1.369 14.102 12.837 1.00 93.81 84 LYS A C 1
ATOM 674 O O . LYS A 1 84 ? -1.438 15.321 12.973 1.00 93.81 84 LYS A O 1
ATOM 679 N N . GLY A 1 85 ? -2.426 13.306 12.957 1.00 94.69 85 GLY A N 1
ATOM 680 C CA . GLY A 1 85 ? -3.762 13.869 13.122 1.00 94.69 85 GLY A CA 1
ATOM 681 C C . GLY A 1 85 ? -4.850 12.855 13.430 1.00 94.69 85 GLY A C 1
ATOM 682 O O . GLY A 1 85 ? -4.571 11.683 13.695 1.00 94.69 85 GLY A O 1
ATOM 683 N N . LEU A 1 86 ? -6.069 13.382 13.474 1.00 95.25 86 LEU A N 1
ATOM 684 C CA . LEU A 1 86 ? -7.339 12.677 13.577 1.00 95.25 86 LEU A CA 1
ATOM 685 C C . LEU A 1 86 ? -8.327 13.400 12.657 1.00 95.25 86 LEU A C 1
ATOM 687 O O . LEU A 1 86 ? -8.377 14.630 12.651 1.00 95.25 86 LEU A O 1
ATOM 691 N N . LYS A 1 87 ? -9.127 12.640 11.918 1.00 95.75 87 LYS A N 1
ATOM 692 C CA . LYS A 1 87 ? -10.261 13.136 11.150 1.00 95.75 87 LYS A CA 1
ATOM 693 C C . LYS A 1 87 ? -11.454 12.224 11.380 1.00 95.75 87 LYS A C 1
ATOM 695 O O . LYS A 1 87 ? -11.346 11.013 11.232 1.00 95.75 87 LYS A O 1
ATOM 700 N N . THR A 1 88 ? -12.579 12.829 11.726 1.00 95.94 88 THR A N 1
ATOM 701 C CA . THR A 1 88 ? -13.837 12.134 11.993 1.00 95.94 88 THR A CA 1
ATOM 702 C C . THR A 1 88 ? -14.840 12.483 10.910 1.00 95.94 88 THR A C 1
ATOM 704 O O . THR A 1 88 ? -14.982 13.650 10.546 1.00 95.94 88 THR A O 1
ATOM 707 N N . PHE A 1 89 ? -15.549 11.481 10.406 1.00 94.25 89 PHE A N 1
ATOM 708 C CA . PHE A 1 89 ? -16.642 11.655 9.454 1.00 94.25 89 PHE A CA 1
ATOM 709 C C . PHE A 1 89 ? -17.710 10.573 9.651 1.00 94.25 89 PHE A C 1
ATOM 711 O O . PHE A 1 89 ? -17.583 9.695 10.510 1.00 94.25 89 PHE A O 1
ATOM 718 N N . ARG A 1 90 ? -18.810 10.671 8.899 1.00 91.62 90 ARG A N 1
ATOM 719 C CA . ARG A 1 90 ? -19.916 9.708 8.939 1.00 91.62 90 ARG A CA 1
ATOM 720 C C . ARG A 1 90 ? -20.216 9.196 7.535 1.00 91.62 90 ARG A C 1
ATOM 722 O O . ARG A 1 90 ? -20.288 9.999 6.613 1.00 91.62 90 ARG A O 1
ATOM 729 N N . VAL A 1 91 ? -20.427 7.888 7.402 1.00 88.88 91 VAL A N 1
ATOM 730 C CA . VAL A 1 91 ? -20.889 7.233 6.163 1.00 88.88 91 VAL A CA 1
ATOM 731 C C . VAL A 1 91 ? -22.000 6.261 6.533 1.00 88.88 91 VAL A C 1
ATOM 733 O O . VAL A 1 91 ? -21.819 5.466 7.454 1.00 88.88 91 VAL A O 1
ATOM 736 N N . ALA A 1 92 ? -23.165 6.365 5.884 1.00 86.56 92 ALA A N 1
ATOM 737 C CA . ALA A 1 92 ? -24.372 5.604 6.242 1.00 86.56 92 ALA A CA 1
ATOM 738 C C . ALA A 1 92 ? -24.655 5.605 7.761 1.00 86.56 92 ALA A C 1
ATOM 740 O O . ALA A 1 92 ? -24.799 4.555 8.385 1.00 86.56 92 ALA A O 1
ATOM 741 N N . GLU A 1 93 ? -24.603 6.794 8.377 1.00 85.81 93 GLU A N 1
ATOM 742 C CA . GLU A 1 93 ? -24.779 7.019 9.823 1.00 85.81 93 GLU A CA 1
ATOM 743 C C . GLU A 1 93 ? -23.753 6.337 10.752 1.00 85.81 93 GLU A C 1
ATOM 745 O O . GLU A 1 93 ? -23.815 6.484 11.979 1.00 85.81 93 GLU A O 1
ATOM 750 N N . LYS A 1 94 ? -22.744 5.652 10.207 1.00 88.25 94 LYS A N 1
ATOM 751 C CA . LYS A 1 94 ? -21.635 5.096 10.982 1.00 88.25 94 LYS A CA 1
ATOM 752 C C . LYS A 1 94 ? -20.567 6.164 11.174 1.00 88.25 94 LYS A C 1
ATOM 754 O O . LYS A 1 94 ? -20.074 6.736 10.207 1.00 88.25 94 LYS A O 1
ATOM 759 N N . ARG A 1 95 ? -20.200 6.436 12.429 1.00 93.00 95 ARG A N 1
ATOM 760 C CA . ARG A 1 95 ? -19.052 7.291 12.754 1.00 93.00 95 ARG A CA 1
ATOM 761 C C . ARG A 1 95 ? -17.758 6.533 12.468 1.00 93.00 95 ARG A C 1
ATOM 763 O O . ARG A 1 95 ? -17.594 5.401 12.929 1.00 93.00 95 ARG A O 1
ATOM 770 N N . ILE A 1 96 ? -16.859 7.189 11.748 1.00 94.50 96 ILE A N 1
ATOM 771 C CA . ILE A 1 96 ? -15.537 6.686 11.398 1.00 94.50 96 ILE A CA 1
ATOM 772 C C . ILE A 1 96 ? -14.512 7.724 11.843 1.00 94.50 96 ILE A C 1
ATOM 774 O O . ILE A 1 96 ? -14.604 8.897 11.475 1.00 94.50 96 ILE A O 1
ATOM 778 N N . ASP A 1 97 ? -13.547 7.277 12.638 1.00 96.38 97 ASP A N 1
ATOM 779 C CA . ASP A 1 97 ? -12.428 8.077 13.116 1.00 96.38 97 ASP A CA 1
ATOM 780 C C . ASP A 1 97 ? -11.140 7.554 12.463 1.00 96.38 97 ASP A C 1
ATOM 782 O O . ASP A 1 97 ? -10.763 6.400 12.650 1.00 96.38 97 ASP A O 1
ATOM 786 N N . VAL A 1 98 ? -10.456 8.392 11.687 1.00 97.31 98 VAL A N 1
ATOM 787 C CA . VAL A 1 98 ? -9.170 8.073 11.053 1.00 97.31 98 VAL A CA 1
ATOM 788 C C . VAL A 1 98 ? -8.059 8.795 11.795 1.00 97.31 98 VAL A C 1
ATOM 790 O O . VAL A 1 98 ? -8.018 10.023 11.819 1.00 97.31 98 VAL A O 1
ATOM 793 N N . PHE A 1 99 ? -7.130 8.039 12.365 1.00 97.50 99 PHE A N 1
ATOM 794 C CA . PHE A 1 99 ? -5.940 8.524 13.050 1.00 97.50 99 PHE A CA 1
ATOM 795 C C . PHE A 1 99 ? -4.709 8.227 12.207 1.00 97.50 99 PHE A C 1
ATOM 797 O O . PHE A 1 99 ? -4.606 7.160 11.613 1.00 97.50 99 PHE A O 1
ATOM 804 N N . TRP A 1 100 ? -3.734 9.127 12.210 1.00 97.75 100 TRP A N 1
ATOM 805 C CA . TRP A 1 100 ? -2.460 8.874 11.540 1.00 97.75 100 TRP A CA 1
ATOM 806 C C . TRP A 1 100 ? -1.287 9.490 12.295 1.00 97.75 100 TRP A C 1
ATOM 808 O O . TRP A 1 100 ? -1.437 10.496 13.008 1.00 97.75 100 TRP A O 1
ATOM 818 N N . ASP A 1 101 ? -0.120 8.874 12.130 1.00 96.12 101 ASP A N 1
ATOM 819 C CA . ASP A 1 101 ? 1.193 9.436 12.443 1.00 96.12 101 ASP A CA 1
ATOM 820 C C . ASP A 1 101 ? 2.186 8.976 11.365 1.00 96.12 101 ASP A C 1
ATOM 822 O O . ASP A 1 101 ? 2.532 7.805 11.261 1.00 96.12 101 ASP A O 1
ATOM 826 N N . LEU A 1 102 ? 2.597 9.927 10.534 1.00 94.81 102 LEU A N 1
ATOM 827 C CA . LEU A 1 102 ? 3.503 9.802 9.391 1.00 94.81 102 LEU A CA 1
ATOM 828 C C . LEU A 1 102 ? 4.735 10.699 9.590 1.00 94.81 102 LEU A C 1
ATOM 830 O O . LEU A 1 102 ? 5.429 11.048 8.637 1.00 94.81 102 LEU A O 1
ATOM 834 N N . ARG A 1 103 ? 4.989 11.162 10.824 1.00 92.44 103 ARG A N 1
ATOM 835 C CA . ARG A 1 103 ? 6.101 12.084 11.114 1.00 92.44 103 ARG A CA 1
ATOM 836 C C . ARG A 1 103 ? 7.464 11.433 10.905 1.00 92.44 103 ARG A C 1
ATOM 838 O O . ARG A 1 103 ? 8.370 12.119 10.443 1.00 92.44 103 ARG A O 1
ATOM 845 N N . SER A 1 104 ? 7.570 10.146 11.225 1.00 93.50 104 SER A N 1
ATOM 846 C CA . SER A 1 104 ? 8.790 9.346 11.082 1.00 93.50 104 SER A CA 1
ATOM 847 C C . SER A 1 104 ? 8.780 8.450 9.842 1.00 93.50 104 SER A C 1
ATOM 849 O O . SER A 1 104 ? 9.729 7.698 9.653 1.00 93.50 104 SER A O 1
ATOM 851 N N . ALA A 1 105 ? 7.736 8.543 9.009 1.00 94.00 105 ALA A N 1
ATOM 852 C CA . ALA A 1 105 ? 7.532 7.661 7.869 1.00 94.00 105 ALA A CA 1
ATOM 853 C C . ALA A 1 105 ? 8.719 7.713 6.901 1.00 94.00 105 ALA A C 1
ATOM 855 O O . ALA A 1 105 ? 9.121 8.796 6.455 1.00 94.00 105 ALA A O 1
ATOM 856 N N . LYS A 1 106 ? 9.254 6.542 6.556 1.00 92.69 106 LYS A N 1
ATOM 857 C CA . LYS A 1 106 ? 10.329 6.401 5.574 1.00 92.69 106 LYS A CA 1
ATOM 858 C C . LYS A 1 106 ? 9.728 6.120 4.207 1.00 92.69 106 LYS A C 1
ATOM 860 O O . LYS A 1 106 ? 9.011 5.144 4.033 1.00 92.69 106 LYS A O 1
ATOM 865 N N . PHE A 1 107 ? 10.017 6.985 3.243 1.00 88.25 107 PHE A N 1
ATOM 866 C CA . PHE A 1 107 ? 9.595 6.814 1.855 1.00 88.25 107 PHE A CA 1
ATOM 867 C C . PHE A 1 107 ? 10.783 6.369 1.008 1.00 88.25 107 PHE A C 1
ATOM 869 O O . PHE A 1 107 ? 11.905 6.834 1.215 1.00 88.25 107 PHE A O 1
ATOM 876 N N . THR A 1 108 ? 10.512 5.508 0.035 1.00 84.75 108 THR A N 1
ATOM 877 C CA . THR A 1 108 ? 11.452 5.132 -1.024 1.00 84.75 108 THR A CA 1
ATOM 878 C C . THR A 1 108 ? 11.007 5.790 -2.339 1.00 84.75 108 THR A C 1
ATOM 880 O O . THR A 1 108 ? 10.434 6.890 -2.355 1.00 84.75 108 THR A O 1
ATOM 883 N N . ASP A 1 109 ? 11.244 5.138 -3.476 1.00 80.31 109 ASP A N 1
ATOM 884 C CA . ASP A 1 109 ? 10.724 5.603 -4.758 1.00 80.31 109 ASP A CA 1
ATOM 885 C C . ASP A 1 109 ? 9.202 5.418 -4.897 1.00 80.31 109 ASP A C 1
ATOM 887 O O . ASP A 1 109 ? 8.580 6.139 -5.687 1.00 80.31 109 ASP A O 1
ATOM 891 N N . SER A 1 110 ? 8.596 4.569 -4.058 1.00 84.69 110 SER A N 1
ATOM 892 C CA . SER A 1 110 ? 7.148 4.342 -3.985 1.00 84.69 110 SER A CA 1
ATOM 893 C C . SER A 1 110 ? 6.377 5.520 -3.356 1.00 84.69 110 SER A C 1
ATOM 895 O O . SER A 1 110 ? 6.904 6.202 -2.474 1.00 84.69 110 SER A O 1
ATOM 897 N N . PRO A 1 111 ? 5.121 5.775 -3.781 1.00 90.25 111 PRO A N 1
ATOM 898 C CA . PRO A 1 111 ? 4.186 6.652 -3.071 1.00 90.25 111 PRO A CA 1
ATOM 899 C C . PRO A 1 111 ? 3.821 6.204 -1.656 1.00 90.25 111 PRO A C 1
ATOM 901 O O . PRO A 1 111 ? 3.507 7.041 -0.809 1.00 90.25 111 PRO A O 1
ATOM 904 N N . GLU A 1 112 ? 3.803 4.896 -1.422 1.00 92.06 112 GLU A N 1
ATOM 905 C CA . GLU A 1 112 ? 3.496 4.307 -0.123 1.00 92.06 112 GLU A CA 1
ATOM 906 C C . GLU A 1 112 ? 4.747 4.338 0.778 1.00 92.06 112 GLU A C 1
ATOM 908 O O . GLU A 1 112 ? 5.844 4.043 0.292 1.00 92.06 112 GLU A O 1
ATOM 913 N N . PRO A 1 113 ? 4.629 4.702 2.071 1.00 93.44 113 PRO A N 1
ATOM 914 C CA . PRO A 1 113 ? 5.759 4.620 2.985 1.00 93.44 113 PRO A CA 1
ATOM 915 C C . PRO A 1 113 ? 6.146 3.164 3.278 1.00 93.44 113 PRO A C 1
ATOM 917 O O . PRO A 1 113 ? 5.289 2.298 3.426 1.00 93.44 113 PRO A O 1
ATOM 920 N N . ASP A 1 114 ? 7.448 2.926 3.418 1.00 91.44 114 ASP A N 1
ATOM 921 C CA . ASP A 1 114 ? 8.051 1.614 3.674 1.00 91.44 114 ASP A CA 1
ATOM 922 C C . ASP A 1 114 ? 7.980 1.225 5.160 1.00 91.44 114 ASP A C 1
ATOM 924 O O . ASP A 1 114 ? 7.658 0.087 5.491 1.00 91.44 114 ASP A O 1
ATOM 928 N N . SER A 1 115 ? 8.229 2.172 6.075 1.00 95.38 115 SER A N 1
ATOM 929 C CA . SER A 1 115 ? 8.249 1.900 7.522 1.00 95.38 115 SER A CA 1
ATOM 930 C C . SER A 1 115 ? 8.000 3.140 8.389 1.00 95.38 115 SER A C 1
ATOM 932 O O . SER A 1 115 ? 7.939 4.271 7.894 1.00 95.38 115 SER A O 1
ATOM 934 N N . ASP A 1 116 ? 7.927 2.925 9.706 1.00 96.50 116 ASP A N 1
ATOM 935 C CA . ASP A 1 116 ? 7.850 3.932 10.769 1.00 96.50 116 ASP A CA 1
ATOM 936 C C . ASP A 1 116 ? 6.604 4.828 10.727 1.00 96.50 116 ASP A C 1
ATOM 938 O O . ASP A 1 116 ? 6.667 6.042 10.976 1.00 96.50 116 ASP A O 1
ATOM 942 N N . TYR A 1 117 ? 5.450 4.231 10.434 1.00 97.12 117 TYR A N 1
ATOM 943 C CA . TYR A 1 117 ? 4.190 4.965 10.377 1.00 97.12 117 TYR A CA 1
ATOM 944 C C . TYR A 1 117 ? 2.982 4.142 10.811 1.00 97.12 117 TYR A C 1
ATOM 946 O O . TYR A 1 117 ? 3.023 2.915 10.918 1.00 97.12 117 TYR A O 1
ATOM 954 N N . TYR A 1 118 ? 1.867 4.840 11.028 1.00 97.81 118 TYR A N 1
ATOM 955 C CA . TYR A 1 118 ? 0.565 4.193 10.999 1.00 97.81 118 TYR A CA 1
ATOM 956 C C . TYR A 1 118 ? -0.552 5.080 10.450 1.00 97.81 118 TYR A C 1
ATOM 958 O O . TYR A 1 118 ? -0.564 6.304 10.629 1.00 97.81 118 TYR A O 1
ATOM 966 N N . VAL A 1 119 ? -1.552 4.421 9.867 1.00 97.75 119 VAL A N 1
ATOM 967 C CA . VAL A 1 119 ? -2.894 4.961 9.624 1.00 97.75 119 VAL A CA 1
ATOM 968 C C . VAL A 1 119 ? -3.901 3.964 10.186 1.00 97.75 119 VAL A C 1
ATOM 970 O O . VAL A 1 119 ? -3.889 2.790 9.833 1.00 97.75 119 VAL A O 1
ATOM 973 N N . ALA A 1 120 ? -4.760 4.429 11.081 1.00 97.44 120 ALA A N 1
ATOM 974 C CA . ALA A 1 120 ? -5.704 3.608 11.820 1.00 97.44 120 ALA A CA 1
ATOM 975 C C . ALA A 1 120 ? -7.119 4.148 11.634 1.00 97.44 120 ALA A C 1
ATOM 977 O O . ALA A 1 120 ? -7.403 5.289 11.998 1.00 97.44 120 ALA A O 1
ATOM 978 N N . MET A 1 121 ? -8.008 3.324 11.094 1.00 96.31 121 MET A N 1
ATOM 979 C CA . MET A 1 121 ? -9.431 3.627 11.001 1.00 96.31 121 MET A CA 1
ATOM 980 C C . MET A 1 121 ? -10.174 2.902 12.118 1.00 96.31 121 MET A C 1
ATOM 982 O O . MET A 1 121 ? -10.000 1.699 12.300 1.00 96.31 121 MET A O 1
ATOM 986 N N . VAL A 1 122 ? -11.006 3.629 12.857 1.00 95.38 122 VAL A N 1
ATOM 987 C CA . VAL A 1 122 ? -11.730 3.134 14.030 1.00 95.38 122 VAL A CA 1
ATOM 988 C C . VAL A 1 122 ? -13.222 3.404 13.875 1.00 95.38 122 VAL A C 1
ATOM 990 O O . VAL A 1 122 ? -13.633 4.495 13.474 1.00 95.38 122 VAL A O 1
ATOM 993 N N . SER A 1 123 ? -14.045 2.424 14.238 1.00 93.00 123 SER A N 1
ATOM 994 C CA . SER A 1 123 ? -15.494 2.588 14.370 1.00 93.00 123 SER A CA 1
ATOM 995 C C . SER A 1 123 ? -15.989 1.821 15.592 1.00 93.00 123 SER A C 1
ATOM 997 O O . SER A 1 123 ? -15.553 0.702 15.824 1.00 93.00 123 SER A O 1
ATOM 999 N N . ARG A 1 124 ? -16.880 2.423 16.397 1.00 90.81 124 ARG A N 1
ATOM 1000 C CA . ARG A 1 124 ? -17.416 1.824 17.643 1.00 90.81 124 ARG A CA 1
ATOM 1001 C C . ARG A 1 124 ? -16.328 1.215 18.550 1.00 90.81 124 ARG A C 1
ATOM 1003 O O . ARG A 1 124 ? -16.481 0.102 19.038 1.00 90.81 124 ARG A O 1
ATOM 1010 N N . GLU A 1 125 ? -15.239 1.961 18.750 1.00 90.00 125 GLU A N 1
ATOM 1011 C CA . GLU A 1 125 ? -14.083 1.566 19.580 1.00 90.00 125 GLU A CA 1
ATOM 1012 C C . GLU A 1 125 ? -13.291 0.353 19.057 1.00 90.00 125 GLU A C 1
ATOM 1014 O O . GLU A 1 125 ? -12.434 -0.180 19.759 1.00 90.00 125 GLU A O 1
ATOM 1019 N N . GLU A 1 126 ? -13.517 -0.059 17.811 1.00 92.75 126 GLU A N 1
ATOM 1020 C CA . GLU A 1 126 ? -12.836 -1.176 17.159 1.00 92.75 126 GLU A CA 1
ATOM 1021 C C . GLU A 1 126 ? -11.933 -0.679 16.027 1.00 92.75 126 GLU A C 1
ATOM 1023 O O . GLU A 1 126 ? -12.337 0.166 15.222 1.00 92.75 126 GLU A O 1
ATOM 1028 N N . LEU A 1 127 ? -10.697 -1.181 15.980 1.00 94.50 127 LEU A N 1
ATOM 1029 C CA . LEU A 1 127 ? -9.730 -0.878 14.926 1.00 94.50 127 LEU A CA 1
ATOM 1030 C C . LEU A 1 127 ? -10.071 -1.674 13.662 1.00 94.50 127 LEU A C 1
ATOM 1032 O O . LEU A 1 127 ? -9.748 -2.849 13.559 1.00 94.50 127 LEU A O 1
ATOM 1036 N N . VAL A 1 128 ? -10.711 -1.033 12.690 1.00 94.25 128 VAL A N 1
ATOM 1037 C CA . VAL A 1 128 ? -11.285 -1.704 11.508 1.00 94.25 128 VAL A CA 1
ATOM 1038 C C . VAL A 1 128 ? -10.336 -1.751 10.310 1.00 94.25 128 VAL A C 1
ATOM 1040 O O . VAL A 1 128 ? -10.495 -2.594 9.436 1.00 94.25 128 VAL A O 1
ATOM 1043 N N . LEU A 1 129 ? -9.341 -0.863 10.261 1.00 95.62 129 LEU A N 1
ATOM 1044 C CA . LEU A 1 129 ? -8.247 -0.909 9.289 1.00 95.62 129 LEU A CA 1
ATOM 1045 C C . LEU A 1 129 ? -6.975 -0.370 9.939 1.00 95.62 129 LEU A C 1
ATOM 1047 O O . LEU A 1 129 ? -7.004 0.679 10.586 1.00 95.62 129 LEU A O 1
ATOM 1051 N N . MET A 1 130 ? -5.867 -1.075 9.731 1.00 95.75 130 MET A N 1
ATOM 1052 C CA . MET A 1 130 ? -4.533 -0.686 10.174 1.00 95.75 130 MET A CA 1
ATOM 1053 C C . MET A 1 130 ? -3.583 -0.748 8.979 1.00 95.75 130 MET A C 1
ATOM 1055 O O . MET A 1 130 ? -3.485 -1.788 8.333 1.00 95.75 130 MET A O 1
ATOM 1059 N N . LEU A 1 131 ? -2.889 0.354 8.707 1.00 95.81 131 LEU A N 1
ATOM 1060 C CA . LEU A 1 131 ? -1.812 0.448 7.721 1.00 95.81 131 LEU A CA 1
ATOM 1061 C C . LEU A 1 131 ? -0.524 0.868 8.429 1.00 95.81 131 LEU A C 1
ATOM 1063 O O . LEU A 1 131 ? -0.587 1.697 9.341 1.00 95.81 131 LEU A O 1
ATOM 1067 N N . GLY A 1 132 ? 0.618 0.357 7.973 1.00 95.31 132 GLY A N 1
ATOM 1068 C CA . GLY A 1 132 ? 1.931 0.612 8.566 1.00 95.31 132 GLY A CA 1
ATOM 1069 C C . GLY A 1 132 ? 2.293 -0.338 9.712 1.00 95.31 132 GLY A C 1
ATOM 1070 O O . GLY A 1 132 ? 1.512 -1.194 10.129 1.00 95.31 132 GLY A O 1
ATOM 1071 N N . ASP A 1 133 ? 3.506 -0.178 10.224 1.00 95.50 133 ASP A N 1
ATOM 1072 C CA . ASP A 1 133 ? 4.180 -1.075 11.168 1.00 95.50 133 ASP A CA 1
ATOM 1073 C C . ASP A 1 133 ? 3.991 -0.681 12.647 1.00 95.50 133 ASP A C 1
ATOM 1075 O O . ASP A 1 133 ? 4.235 -1.477 13.557 1.00 95.50 133 ASP A O 1
ATOM 1079 N N . GLN A 1 134 ? 3.487 0.525 12.933 1.00 96.88 134 GLN A N 1
ATOM 1080 C CA . GLN A 1 134 ? 3.359 1.047 14.302 1.00 96.88 134 GLN A CA 1
ATOM 1081 C C . GLN A 1 134 ? 2.022 0.707 14.993 1.00 96.88 134 GLN A C 1
ATOM 1083 O O . GLN A 1 134 ? 1.385 1.557 15.624 1.00 96.88 134 GLN A O 1
ATOM 1088 N N . GLN A 1 135 ? 1.584 -0.555 14.940 1.00 95.38 135 GLN A N 1
ATOM 1089 C CA . GLN A 1 135 ? 0.287 -0.987 15.497 1.00 95.38 135 GLN A CA 1
ATOM 1090 C C . GLN A 1 135 ? 0.136 -0.718 17.002 1.00 95.38 135 GLN A C 1
ATOM 1092 O O . GLN A 1 135 ? -0.923 -0.281 17.457 1.00 95.38 135 GLN A O 1
ATOM 1097 N N . LYS A 1 136 ? 1.199 -0.928 17.788 1.00 95.88 136 LYS A N 1
ATOM 1098 C CA . LYS A 1 136 ? 1.185 -0.656 19.237 1.00 95.88 136 LYS A CA 1
ATOM 1099 C C . LYS A 1 136 ? 0.880 0.814 19.532 1.00 95.88 136 LYS A C 1
ATOM 1101 O O . LYS A 1 136 ? 0.120 1.119 20.451 1.00 95.88 136 LYS A O 1
ATOM 1106 N N . GLU A 1 137 ? 1.426 1.720 18.725 1.00 97.06 137 GLU A N 1
ATOM 1107 C CA . GLU A 1 137 ? 1.209 3.158 18.870 1.00 97.06 137 GLU A CA 1
ATOM 1108 C C . GLU A 1 137 ? -0.188 3.587 18.429 1.00 97.06 137 GLU A C 1
ATOM 1110 O O . GLU A 1 137 ? -0.834 4.398 19.103 1.00 97.06 137 GLU A O 1
ATOM 1115 N N . ALA A 1 138 ? -0.688 2.988 17.348 1.00 96.69 138 ALA A N 1
ATOM 1116 C CA . ALA A 1 138 ? -2.058 3.174 16.895 1.00 96.69 138 ALA A CA 1
ATOM 1117 C C . ALA A 1 138 ? -3.071 2.773 17.980 1.00 96.69 138 ALA A C 1
ATOM 1119 O O . ALA A 1 138 ? -3.938 3.574 18.343 1.00 96.69 138 ALA A O 1
ATOM 1120 N N . LEU A 1 139 ? -2.937 1.575 18.558 1.00 96.00 139 LEU A N 1
ATOM 1121 C CA . LEU A 1 139 ? -3.818 1.086 19.626 1.00 96.00 139 LEU A CA 1
ATOM 1122 C C . LEU A 1 139 ? -3.741 1.969 20.876 1.00 96.00 139 LEU A C 1
ATOM 1124 O O . LEU A 1 139 ? -4.773 2.378 21.409 1.00 96.00 139 LEU A O 1
ATOM 1128 N N . ARG A 1 140 ? -2.527 2.356 21.295 1.00 96.56 140 ARG A N 1
ATOM 1129 C CA . ARG A 1 140 ? -2.316 3.260 22.436 1.00 96.56 140 ARG A CA 1
ATOM 1130 C C . ARG A 1 140 ? -3.045 4.591 22.259 1.00 96.56 140 ARG A C 1
ATOM 1132 O O . ARG A 1 140 ? -3.653 5.091 23.204 1.00 96.56 140 ARG A O 1
ATOM 1139 N N . ARG A 1 141 ? -2.981 5.181 21.062 1.00 96.69 141 ARG A N 1
ATOM 1140 C CA . ARG A 1 141 ? -3.609 6.481 20.790 1.00 96.69 141 ARG A CA 1
ATOM 1141 C C . ARG A 1 141 ? -5.122 6.387 20.646 1.00 96.69 141 ARG A C 1
ATOM 1143 O O . ARG A 1 141 ? -5.828 7.273 21.118 1.00 96.69 141 ARG A O 1
ATOM 1150 N N . THR A 1 142 ? -5.602 5.363 19.953 1.00 95.94 142 THR A N 1
ATOM 1151 C CA . THR A 1 142 ? -7.029 5.196 19.648 1.00 95.94 142 THR A CA 1
ATOM 1152 C C . THR A 1 142 ? -7.827 4.692 20.842 1.00 95.94 142 THR A C 1
ATOM 1154 O O . THR A 1 142 ? -9.031 4.922 20.884 1.00 95.94 142 THR A O 1
ATOM 1157 N N . LYS A 1 143 ? -7.172 4.019 21.803 1.00 94.56 143 LYS A N 1
ATOM 1158 C CA . LYS A 1 143 ? -7.822 3.277 22.898 1.00 94.56 143 LYS A CA 1
ATOM 1159 C C . LYS A 1 143 ? -8.849 2.261 22.379 1.00 94.56 143 LYS A C 1
ATOM 1161 O O . LYS A 1 143 ? -9.817 1.953 23.065 1.00 94.56 143 LYS A O 1
ATOM 1166 N N . SER A 1 144 ? -8.645 1.787 21.152 1.00 93.19 144 SER A N 1
ATOM 1167 C CA . SER A 1 144 ? -9.522 0.827 20.494 1.00 93.19 144 SER A CA 1
ATOM 1168 C C . SER A 1 144 ? -9.093 -0.601 20.809 1.00 93.19 144 SER A C 1
ATOM 1170 O O . SER A 1 144 ? -7.934 -0.866 21.141 1.00 93.19 144 SER A O 1
ATOM 1172 N N . ARG A 1 145 ? -10.038 -1.531 20.692 1.00 92.12 145 ARG A N 1
ATOM 1173 C CA . ARG A 1 145 ? -9.746 -2.964 20.678 1.00 92.12 145 ARG A CA 1
ATOM 1174 C C . ARG A 1 145 ? -9.387 -3.420 19.266 1.00 92.12 145 ARG A C 1
ATOM 1176 O O . ARG A 1 145 ? -9.783 -2.799 18.277 1.00 92.12 145 ARG A O 1
ATOM 1183 N N . LEU A 1 146 ? -8.663 -4.532 19.186 1.00 89.94 146 LEU A N 1
ATOM 1184 C CA . LEU A 1 146 ? -8.448 -5.226 17.921 1.00 89.94 146 LEU A CA 1
ATOM 1185 C C . LEU A 1 146 ? -9.774 -5.759 17.370 1.00 89.94 146 LEU A C 1
ATOM 1187 O O . LEU A 1 146 ? -10.667 -6.083 18.161 1.00 89.94 146 LEU A O 1
ATOM 1191 N N . PRO A 1 147 ? -9.906 -5.836 16.039 1.00 83.94 147 PRO A N 1
ATOM 1192 C CA . PRO A 1 147 ? -11.131 -6.310 15.442 1.00 83.94 147 PRO A CA 1
ATOM 1193 C C . PRO A 1 147 ? -11.283 -7.814 15.641 1.00 83.94 147 PRO A C 1
ATOM 1195 O O . PRO A 1 147 ? -10.294 -8.543 15.735 1.00 83.94 147 PRO A O 1
ATOM 1198 N N . SER A 1 148 ? -12.531 -8.278 15.676 1.00 79.19 148 SER A N 1
ATOM 1199 C CA . SER A 1 148 ? -12.802 -9.727 15.714 1.00 79.19 148 SER A CA 1
ATOM 1200 C C . SER A 1 148 ? -12.411 -10.406 14.396 1.00 79.19 148 SER A C 1
ATOM 1202 O O . SER A 1 148 ? -12.020 -11.569 14.384 1.00 79.19 148 SER A O 1
ATOM 1204 N N . GLU A 1 149 ? -12.497 -9.663 13.292 1.00 83.62 149 GLU A N 1
ATOM 1205 C CA . GLU A 1 149 ? -12.137 -10.090 11.943 1.00 83.62 149 GLU A CA 1
ATOM 1206 C C . GLU A 1 149 ? -11.300 -8.981 11.290 1.00 83.62 149 GLU A C 1
ATOM 1208 O O . GLU A 1 149 ? -11.724 -7.825 11.229 1.00 83.62 149 GLU A O 1
ATOM 1213 N N . GLY A 1 150 ? -10.078 -9.310 10.868 1.00 82.69 150 GLY A N 1
ATOM 1214 C CA . GLY A 1 150 ? -9.137 -8.336 10.315 1.00 82.69 150 GLY A CA 1
ATOM 1215 C C . GLY A 1 150 ? -9.549 -7.808 8.939 1.00 82.69 150 GLY A C 1
ATOM 1216 O O . GLY A 1 150 ? -10.284 -8.455 8.195 1.00 82.69 150 GLY A O 1
ATOM 1217 N N . ALA A 1 151 ? -9.028 -6.635 8.576 1.00 92.00 151 ALA A N 1
ATOM 1218 C CA . ALA A 1 151 ? -9.130 -6.130 7.212 1.00 92.00 151 ALA A CA 1
ATOM 1219 C C . ALA A 1 151 ? -8.391 -7.061 6.239 1.00 92.00 151 ALA A C 1
ATOM 1221 O O . ALA A 1 151 ? -7.247 -7.439 6.490 1.00 92.00 151 ALA A O 1
ATOM 1222 N N . SER A 1 152 ? -9.013 -7.374 5.104 1.00 91.25 152 SER A N 1
ATOM 1223 C CA . SER A 1 152 ? -8.405 -8.180 4.041 1.00 91.25 152 SER A CA 1
ATOM 1224 C C . SER A 1 152 ? -8.101 -7.303 2.829 1.00 91.25 152 SER A C 1
ATOM 1226 O O . SER A 1 152 ? -8.997 -6.641 2.303 1.00 91.25 152 SER A O 1
ATOM 1228 N N . LEU A 1 153 ? -6.840 -7.268 2.390 1.00 92.12 153 LEU A N 1
ATOM 1229 C CA . LEU A 1 153 ? -6.449 -6.631 1.131 1.00 92.12 153 LEU A CA 1
ATOM 1230 C C . LEU A 1 153 ? -6.930 -7.506 -0.033 1.00 92.12 153 LEU A C 1
ATOM 1232 O O . LEU A 1 153 ? -6.502 -8.649 -0.155 1.00 92.12 153 LEU A O 1
ATOM 1236 N N . VAL A 1 154 ? -7.804 -6.971 -0.887 1.00 92.06 154 VAL A N 1
ATOM 1237 C CA . VAL A 1 154 ? -8.361 -7.720 -2.030 1.00 92.06 154 VAL A CA 1
ATOM 1238 C C . VAL A 1 154 ? -7.774 -7.301 -3.369 1.00 92.06 154 VAL A C 1
ATOM 1240 O O . VAL A 1 154 ? -7.815 -8.068 -4.326 1.00 92.06 154 VAL A O 1
ATOM 1243 N N . GLN A 1 155 ? -7.238 -6.085 -3.453 1.00 91.81 155 GLN A N 1
ATOM 1244 C CA . GLN A 1 155 ? -6.648 -5.567 -4.676 1.00 91.81 155 GLN A CA 1
ATOM 1245 C C . GLN A 1 155 ? -5.567 -4.547 -4.346 1.00 91.81 155 GLN A C 1
ATOM 1247 O O . GLN A 1 155 ? -5.788 -3.661 -3.524 1.00 91.81 155 GLN A O 1
ATOM 1252 N N . LYS A 1 156 ? -4.439 -4.631 -5.054 1.00 92.19 156 LYS A N 1
ATOM 1253 C CA . LYS A 1 156 ? -3.413 -3.590 -5.128 1.00 92.19 156 LYS A CA 1
ATOM 1254 C C . LYS A 1 156 ? -3.239 -3.193 -6.593 1.00 92.19 156 LYS A C 1
ATOM 1256 O O . LYS A 1 156 ? -3.147 -4.054 -7.464 1.00 92.19 156 LYS A O 1
ATOM 1261 N N . LYS A 1 157 ? -3.237 -1.895 -6.872 1.00 92.31 157 LYS A N 1
ATOM 1262 C CA . LYS A 1 157 ? -3.013 -1.305 -8.192 1.00 92.31 157 LYS A CA 1
ATOM 1263 C C . LYS A 1 157 ? -1.939 -0.241 -8.066 1.00 92.31 157 LYS A C 1
ATOM 1265 O O . LYS A 1 157 ? -2.079 0.677 -7.267 1.00 92.31 157 LYS A O 1
ATOM 1270 N N . GLU A 1 158 ? -0.908 -0.330 -8.890 1.00 91.69 158 GLU A N 1
ATOM 1271 C CA . GLU A 1 158 ? 0.199 0.622 -8.890 1.00 91.69 158 GLU A CA 1
ATOM 1272 C C . GLU A 1 158 ? 0.276 1.289 -10.261 1.00 91.69 158 GLU A C 1
ATOM 1274 O O . GLU A 1 158 ? 0.284 0.622 -11.293 1.00 91.69 158 GLU A O 1
ATOM 1279 N N . ILE A 1 159 ? 0.263 2.619 -10.272 1.00 89.50 159 ILE A N 1
ATOM 1280 C CA . ILE A 1 159 ? 0.446 3.431 -11.474 1.00 89.50 159 ILE A CA 1
ATOM 1281 C C . ILE A 1 159 ? 1.761 4.158 -11.287 1.00 89.50 159 ILE A C 1
ATOM 1283 O O . ILE A 1 159 ? 1.889 4.986 -10.386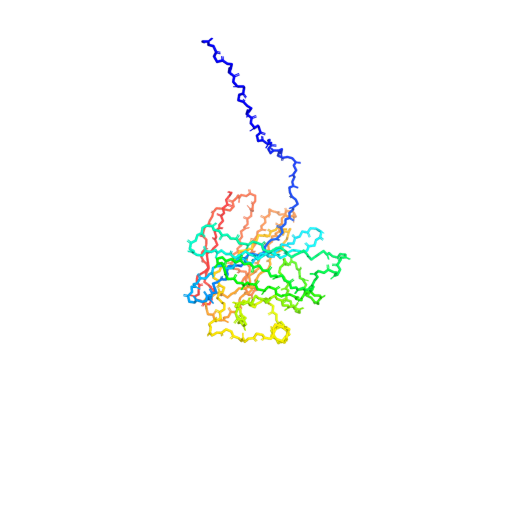 1.00 89.50 159 ILE A O 1
ATOM 1287 N N . VAL A 1 160 ? 2.745 3.832 -12.117 1.00 83.88 160 VAL A N 1
ATOM 1288 C CA . VAL A 1 160 ? 4.100 4.347 -11.952 1.00 83.88 160 VAL A CA 1
ATOM 1289 C C . VAL A 1 160 ? 4.611 4.923 -13.259 1.00 83.88 160 VAL A C 1
ATOM 1291 O O . VAL A 1 160 ? 4.596 4.279 -14.302 1.00 83.88 160 VAL A O 1
ATOM 1294 N N . PHE A 1 161 ? 5.119 6.142 -13.165 1.00 79.69 161 PHE A N 1
ATOM 1295 C CA . PHE A 1 161 ? 5.858 6.837 -14.202 1.00 79.69 161 PHE A CA 1
ATOM 1296 C C . PHE A 1 161 ? 7.351 6.781 -13.855 1.00 79.69 161 PHE A C 1
ATOM 1298 O O . PHE A 1 161 ? 7.959 7.764 -13.425 1.00 79.69 161 PHE A O 1
ATOM 1305 N N . ALA A 1 162 ? 7.944 5.594 -13.983 1.00 69.12 162 ALA A N 1
ATOM 1306 C C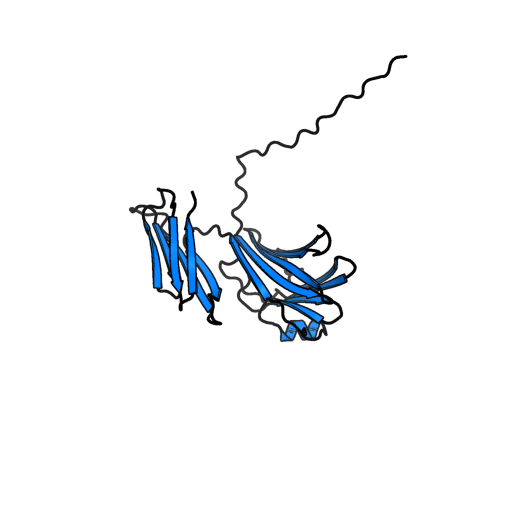A . ALA A 1 162 ? 9.365 5.371 -13.733 1.00 69.12 162 ALA A CA 1
ATOM 1307 C C . ALA A 1 162 ? 10.180 5.549 -15.019 1.00 69.12 162 ALA A C 1
ATOM 1309 O O . ALA A 1 162 ? 9.761 5.141 -16.098 1.00 69.12 162 ALA A O 1
ATOM 1310 N N . LYS A 1 163 ? 11.382 6.129 -14.899 1.00 67.94 163 LYS A N 1
ATOM 1311 C CA . LYS A 1 163 ? 12.298 6.305 -16.041 1.00 67.94 163 LYS A CA 1
ATOM 1312 C C . LYS A 1 163 ? 13.201 5.095 -16.304 1.00 67.94 163 LYS A C 1
ATOM 1314 O O . LYS A 1 163 ? 13.793 5.030 -17.374 1.00 67.94 163 LYS A O 1
ATOM 1319 N N . LYS A 1 164 ? 13.361 4.191 -15.327 1.00 78.69 164 LYS A N 1
ATOM 1320 C CA . LYS A 1 164 ? 14.340 3.093 -15.410 1.00 78.69 164 LYS A CA 1
ATOM 1321 C C . LYS A 1 164 ? 13.931 1.812 -14.684 1.00 78.69 164 LYS A C 1
ATOM 1323 O O . LYS A 1 164 ? 14.179 0.740 -15.205 1.00 78.69 164 LYS A O 1
ATOM 1328 N N . CYS A 1 165 ? 13.358 1.897 -13.487 1.00 82.44 165 CYS A N 1
ATOM 1329 C CA . CYS A 1 165 ? 13.027 0.717 -12.691 1.00 82.44 165 CYS A CA 1
ATOM 1330 C C . CYS A 1 165 ? 11.800 0.993 -11.817 1.00 82.44 165 CYS A C 1
ATOM 1332 O O . CYS A 1 165 ? 11.628 2.107 -11.316 1.00 82.44 165 CYS A O 1
ATOM 1334 N N . PHE A 1 166 ? 10.963 -0.020 -11.647 1.00 85.12 166 PHE A N 1
ATOM 1335 C CA . PHE A 1 166 ? 9.872 -0.096 -10.692 1.00 85.12 166 PHE A CA 1
ATOM 1336 C C . PHE A 1 166 ? 10.040 -1.378 -9.879 1.00 85.12 166 PHE A C 1
ATOM 1338 O O . PHE A 1 166 ? 10.338 -2.427 -10.438 1.00 85.12 166 PHE A O 1
ATOM 1345 N N . CYS A 1 167 ? 9.842 -1.305 -8.567 1.00 84.88 167 CYS A N 1
ATOM 1346 C CA . CYS A 1 167 ? 9.904 -2.460 -7.684 1.00 84.88 167 CYS A CA 1
ATOM 1347 C C . CYS A 1 167 ? 8.679 -2.455 -6.776 1.00 84.88 167 CYS A C 1
ATOM 1349 O O . CYS A 1 167 ? 8.325 -1.418 -6.213 1.00 84.88 167 CYS A O 1
ATOM 1351 N N . THR A 1 168 ? 8.049 -3.613 -6.634 1.00 86.88 168 THR A N 1
ATOM 1352 C CA . THR A 1 168 ? 6.925 -3.828 -5.731 1.00 86.88 168 THR A CA 1
ATOM 1353 C C . THR A 1 168 ? 7.058 -5.170 -5.041 1.00 86.88 168 THR A C 1
ATOM 1355 O O . THR A 1 168 ? 7.651 -6.112 -5.568 1.00 86.88 168 THR A O 1
ATOM 1358 N N . LYS A 1 169 ? 6.488 -5.251 -3.846 1.00 86.56 169 LYS A N 1
ATOM 1359 C CA . LYS A 1 169 ? 6.380 -6.484 -3.083 1.00 86.56 169 LYS A CA 1
ATOM 1360 C C . LYS A 1 169 ? 4.921 -6.886 -2.998 1.00 86.56 169 LYS A C 1
ATOM 1362 O O . LYS A 1 169 ? 4.045 -6.043 -2.777 1.00 86.56 169 LYS A O 1
ATOM 1367 N N . THR A 1 170 ? 4.659 -8.163 -3.224 1.00 84.81 170 THR A N 1
ATOM 1368 C CA . THR A 1 170 ? 3.309 -8.714 -3.167 1.00 84.81 170 THR A CA 1
ATOM 1369 C C . THR A 1 170 ? 3.346 -10.200 -2.858 1.00 84.81 170 THR A C 1
ATOM 1371 O O . THR A 1 170 ? 4.333 -10.881 -3.118 1.00 84.81 170 THR A O 1
ATOM 1374 N N . THR A 1 171 ? 2.258 -10.710 -2.305 1.00 82.69 171 THR A N 1
ATOM 1375 C CA . THR A 1 171 ? 2.103 -12.122 -1.975 1.00 82.69 171 THR A CA 1
ATOM 1376 C C . THR A 1 171 ? 1.409 -12.823 -3.143 1.00 82.69 171 THR A C 1
ATOM 1378 O O . THR A 1 171 ? 0.297 -12.453 -3.522 1.00 82.69 171 THR A O 1
ATOM 1381 N N . LEU A 1 172 ? 2.062 -13.818 -3.746 1.00 73.88 172 LEU A N 1
ATOM 1382 C CA . LEU A 1 172 ? 1.533 -14.566 -4.892 1.00 73.88 172 LEU A CA 1
ATOM 1383 C C . LEU A 1 172 ? 1.095 -15.965 -4.441 1.00 73.88 172 LEU A C 1
ATOM 1385 O O . LEU A 1 172 ? 1.848 -16.934 -4.509 1.00 73.88 172 LEU A O 1
ATOM 1389 N N . GLY A 1 173 ? -0.155 -16.087 -3.996 1.00 72.06 173 GLY A N 1
ATOM 1390 C CA . GLY A 1 173 ? -0.718 -17.356 -3.525 1.00 72.06 173 GLY A CA 1
ATOM 1391 C C . GLY A 1 173 ? -0.426 -17.629 -2.051 1.00 72.06 173 GLY A C 1
ATOM 1392 O O . GLY A 1 173 ? -1.171 -17.139 -1.210 1.00 72.06 173 GLY A O 1
ATOM 1393 N N . GLN A 1 174 ? 0.590 -18.448 -1.741 1.00 64.38 174 GLN A N 1
ATOM 1394 C CA . GLN A 1 174 ? 0.984 -18.764 -0.353 1.00 64.38 174 GLN A CA 1
ATOM 1395 C C . GLN A 1 174 ? 1.414 -17.505 0.419 1.00 64.38 174 GLN A C 1
ATOM 1397 O O . GLN A 1 174 ? 1.675 -16.481 -0.193 1.00 64.38 174 GLN A O 1
ATOM 1402 N N . ASP A 1 175 ? 1.584 -17.594 1.744 1.00 71.62 175 ASP A N 1
ATOM 1403 C CA . ASP A 1 175 ? 2.000 -16.490 2.637 1.00 71.62 175 ASP A CA 1
ATOM 1404 C C . ASP A 1 175 ? 3.450 -15.981 2.426 1.00 71.62 175 ASP A C 1
ATOM 1406 O O . ASP A 1 175 ? 4.031 -15.342 3.306 1.00 71.62 175 ASP A O 1
ATOM 1410 N N . LYS A 1 176 ? 4.069 -16.258 1.272 1.00 82.56 176 LYS A N 1
ATOM 1411 C CA . LYS A 1 176 ? 5.409 -15.779 0.927 1.00 82.56 176 LYS A CA 1
ATOM 1412 C C . LYS A 1 176 ? 5.321 -14.488 0.117 1.00 82.56 176 LYS A C 1
ATOM 1414 O O . LYS A 1 176 ? 4.692 -14.422 -0.937 1.00 82.56 176 LYS A O 1
ATOM 1419 N N . GLU A 1 177 ? 5.985 -13.454 0.619 1.00 86.75 177 GLU A N 1
ATOM 1420 C CA . GLU A 1 177 ? 6.160 -12.199 -0.103 1.00 86.75 177 GLU A CA 1
ATOM 1421 C C . GLU A 1 177 ? 7.198 -12.378 -1.220 1.00 86.75 177 GLU A C 1
ATOM 1423 O O . GLU A 1 177 ? 8.301 -12.873 -0.982 1.00 86.75 177 GLU A O 1
ATOM 1428 N N . HIS A 1 178 ? 6.834 -11.953 -2.426 1.00 87.75 178 HIS A N 1
ATOM 1429 C CA . HIS A 1 178 ? 7.686 -11.939 -3.605 1.00 87.75 178 HIS A CA 1
ATOM 1430 C C . HIS A 1 178 ? 8.018 -10.508 -4.008 1.00 87.75 178 HIS A C 1
ATOM 1432 O O . HIS A 1 178 ? 7.170 -9.612 -3.949 1.00 87.75 178 HIS A O 1
ATOM 1438 N N . SER A 1 179 ? 9.249 -10.302 -4.465 1.00 89.56 179 SER A N 1
ATOM 1439 C CA . SER A 1 179 ? 9.695 -9.027 -5.021 1.00 89.56 179 SER A CA 1
ATOM 1440 C C . SER A 1 179 ? 9.568 -9.064 -6.539 1.00 89.56 179 SER A C 1
ATOM 1442 O O . SER A 1 179 ? 10.269 -9.826 -7.198 1.00 89.56 179 SER A O 1
ATOM 1444 N N . ILE A 1 180 ? 8.723 -8.207 -7.105 1.00 89.81 180 ILE A N 1
ATOM 1445 C CA . ILE A 1 180 ? 8.589 -8.021 -8.551 1.00 89.81 180 ILE A CA 1
ATOM 1446 C C . ILE A 1 180 ? 9.289 -6.722 -8.930 1.00 89.81 180 ILE A C 1
ATOM 1448 O O . ILE A 1 180 ? 8.964 -5.655 -8.410 1.00 89.81 180 ILE A O 1
ATOM 1452 N N . MET A 1 181 ? 10.235 -6.802 -9.858 1.00 89.25 181 MET A N 1
ATOM 1453 C CA . MET A 1 181 ? 10.943 -5.647 -10.391 1.00 89.25 181 MET A CA 1
ATOM 1454 C C . MET A 1 181 ? 10.731 -5.564 -11.896 1.00 89.25 181 MET A C 1
ATOM 1456 O O . MET A 1 181 ? 10.921 -6.547 -12.598 1.00 89.25 181 MET A O 1
ATOM 1460 N N . ILE A 1 182 ? 10.344 -4.395 -12.387 1.00 89.00 182 ILE A N 1
ATOM 1461 C CA . ILE A 1 182 ? 10.247 -4.078 -13.808 1.00 89.00 182 ILE A CA 1
ATOM 1462 C C . ILE A 1 182 ? 11.356 -3.082 -14.110 1.00 89.00 182 ILE A C 1
ATOM 1464 O O . ILE A 1 182 ? 11.356 -1.973 -13.579 1.00 89.00 182 ILE A O 1
ATOM 1468 N N . GLU A 1 183 ? 12.297 -3.462 -14.955 1.00 89.19 183 GLU A N 1
ATOM 1469 C CA . GLU A 1 183 ? 13.404 -2.610 -15.373 1.00 89.19 183 GLU A CA 1
ATOM 1470 C C . GLU A 1 183 ? 13.284 -2.294 -16.858 1.00 89.19 183 GLU A C 1
ATOM 1472 O O . GLU A 1 183 ? 12.862 -3.128 -17.654 1.00 89.19 183 GLU A O 1
ATOM 1477 N N . CYS A 1 184 ? 13.660 -1.076 -17.228 1.00 86.75 184 CYS A N 1
ATOM 1478 C CA . CYS A 1 184 ? 13.621 -0.583 -18.591 1.00 86.75 184 CYS A CA 1
ATOM 1479 C C . CYS A 1 184 ? 14.966 0.049 -18.950 1.00 86.75 184 CYS A C 1
ATOM 1481 O O . CYS A 1 184 ? 15.474 0.927 -18.243 1.00 86.75 184 CYS A O 1
ATOM 1483 N N . SER A 1 185 ? 15.491 -0.323 -20.110 1.00 87.12 185 SER A N 1
ATOM 1484 C CA . SER A 1 185 ? 16.551 0.404 -20.797 1.00 87.12 185 SER A CA 1
ATOM 1485 C C . SER A 1 185 ? 15.912 1.182 -21.940 1.00 87.12 185 SER A C 1
ATOM 1487 O O . SER A 1 185 ? 15.606 0.620 -22.984 1.00 87.12 185 SER A O 1
ATOM 1489 N N . LEU A 1 186 ? 15.631 2.469 -21.719 1.00 82.44 186 LEU A N 1
ATOM 1490 C CA . LEU A 1 186 ? 14.950 3.324 -22.705 1.00 82.44 186 LEU A CA 1
ATOM 1491 C C . LEU A 1 186 ? 15.914 4.184 -23.533 1.00 82.44 186 LEU A C 1
ATOM 1493 O O . LEU A 1 186 ? 15.489 4.842 -24.480 1.00 82.44 186 LEU A O 1
ATOM 1497 N N . SER A 1 187 ? 17.192 4.230 -23.156 1.00 77.75 187 SER A N 1
ATOM 1498 C CA . SER A 1 187 ? 18.208 5.074 -23.779 1.00 77.75 187 SER A CA 1
ATOM 1499 C C . SER A 1 187 ? 19.530 4.326 -23.934 1.00 77.75 187 SER A C 1
ATOM 1501 O O . SER A 1 187 ? 19.957 3.598 -23.041 1.00 77.75 187 SER A O 1
ATOM 1503 N N . GLY A 1 188 ? 20.201 4.530 -25.067 1.00 80.00 188 GLY A N 1
ATOM 1504 C CA . GLY A 1 188 ? 21.471 3.881 -25.381 1.00 80.00 188 GLY A CA 1
ATOM 1505 C C . GLY A 1 188 ? 21.643 3.650 -26.884 1.00 80.00 188 GLY A C 1
ATOM 1506 O O . GLY A 1 188 ? 20.798 4.081 -27.665 1.00 80.00 188 GLY A O 1
ATOM 1507 N N . PRO A 1 189 ? 22.737 2.989 -27.300 1.00 78.50 189 PRO A N 1
ATOM 1508 C CA . PRO A 1 189 ? 22.970 2.632 -28.702 1.00 78.50 189 PRO A CA 1
ATOM 1509 C C . PRO A 1 189 ? 22.103 1.455 -29.186 1.00 78.50 189 PRO A C 1
ATOM 1511 O O . PRO A 1 189 ? 22.133 1.139 -30.371 1.00 78.50 189 PRO A O 1
ATOM 1514 N N . TYR A 1 190 ? 21.372 0.798 -28.281 1.00 82.06 190 TYR A N 1
ATOM 1515 C CA . TYR A 1 190 ? 20.513 -0.352 -28.559 1.00 82.06 190 TYR A CA 1
ATOM 1516 C C . TYR A 1 190 ? 19.036 0.043 -28.529 1.00 82.06 190 TYR A C 1
ATOM 1518 O O . TYR A 1 190 ? 18.672 1.045 -27.907 1.00 82.06 190 TYR A O 1
ATOM 1526 N N . ASP A 1 191 ? 18.197 -0.773 -29.166 1.00 84.69 191 ASP A N 1
ATOM 1527 C CA . ASP A 1 191 ? 16.747 -0.610 -29.117 1.00 84.69 191 ASP A CA 1
ATOM 1528 C C . ASP A 1 191 ? 16.232 -0.682 -27.667 1.00 84.69 191 ASP A C 1
ATOM 1530 O O . ASP A 1 191 ? 16.720 -1.502 -26.881 1.00 84.69 191 ASP A O 1
ATOM 1534 N N . PRO A 1 192 ? 15.238 0.145 -27.290 1.00 87.00 192 PRO A N 1
ATOM 1535 C CA . PRO A 1 192 ? 14.664 0.120 -25.959 1.00 87.00 192 PRO A CA 1
ATOM 1536 C C . PRO A 1 192 ? 14.123 -1.256 -25.586 1.00 87.00 192 PRO A C 1
ATOM 1538 O O . PRO A 1 192 ? 13.429 -1.895 -26.375 1.00 87.00 192 PRO A O 1
ATOM 1541 N N . GLU A 1 193 ? 14.376 -1.686 -24.359 1.00 87.75 193 GLU A N 1
ATOM 1542 C CA . GLU A 1 193 ? 13.946 -2.986 -23.847 1.00 87.75 193 GLU A CA 1
ATOM 1543 C C . GLU A 1 193 ? 13.447 -2.888 -22.405 1.00 87.75 193 GLU A C 1
ATOM 1545 O O . GLU A 1 193 ? 13.790 -1.959 -21.670 1.00 87.75 193 GLU A O 1
ATOM 1550 N N . MET A 1 194 ? 12.617 -3.849 -22.008 1.00 88.00 194 MET A N 1
ATOM 1551 C CA . MET A 1 194 ? 12.132 -4.015 -20.639 1.00 88.00 194 MET A CA 1
ATOM 1552 C C . MET A 1 194 ? 12.336 -5.458 -20.204 1.00 88.00 194 MET A C 1
ATOM 1554 O O . MET A 1 194 ? 12.198 -6.369 -21.016 1.00 88.00 194 MET A O 1
ATOM 1558 N N . TRP A 1 195 ? 12.594 -5.691 -18.927 1.00 88.94 195 TRP A N 1
ATOM 1559 C CA . TRP A 1 195 ? 12.546 -7.025 -18.346 1.00 88.94 195 TRP A CA 1
ATOM 1560 C C . TRP A 1 195 ? 11.901 -6.998 -16.967 1.00 88.94 195 TRP A C 1
ATOM 1562 O O . TRP A 1 195 ? 11.780 -5.955 -16.321 1.00 88.94 195 TRP A O 1
ATOM 1572 N N . ILE A 1 196 ? 11.419 -8.162 -16.553 1.00 89.69 196 ILE A N 1
ATOM 1573 C CA . ILE A 1 196 ? 10.712 -8.364 -15.299 1.00 89.69 196 ILE A CA 1
ATOM 1574 C C . ILE A 1 196 ? 11.461 -9.423 -14.518 1.00 89.69 196 ILE A C 1
ATOM 1576 O O . ILE A 1 196 ? 11.587 -10.561 -14.975 1.00 89.69 196 ILE A O 1
ATOM 1580 N N . ASN A 1 197 ? 11.918 -9.045 -13.333 1.00 91.31 197 ASN A N 1
ATOM 1581 C CA . ASN A 1 197 ? 12.529 -9.947 -12.378 1.00 91.31 197 ASN A CA 1
ATOM 1582 C C . ASN A 1 197 ? 11.519 -10.311 -11.292 1.00 91.31 197 ASN A C 1
ATOM 1584 O O . ASN A 1 197 ? 10.850 -9.434 -10.744 1.00 91.31 197 ASN A O 1
ATOM 1588 N N . VAL A 1 198 ? 11.463 -11.589 -10.936 1.00 90.81 198 VAL A N 1
ATOM 1589 C CA . VAL A 1 198 ? 10.755 -12.077 -9.751 1.00 90.81 198 VAL A CA 1
ATOM 1590 C C . VAL A 1 198 ? 11.795 -12.662 -8.805 1.00 90.81 198 VAL A C 1
ATOM 1592 O O . VAL A 1 198 ? 12.595 -13.500 -9.208 1.00 90.81 198 VAL A O 1
ATOM 1595 N N . ASP A 1 199 ? 11.842 -12.164 -7.570 1.00 89.38 199 ASP A N 1
ATOM 1596 C CA . ASP A 1 199 ? 12.824 -12.545 -6.543 1.00 89.38 199 ASP A CA 1
ATOM 1597 C C . ASP A 1 199 ? 14.288 -12.457 -7.018 1.00 89.38 199 ASP A C 1
ATOM 1599 O O . ASP A 1 199 ? 15.153 -13.237 -6.623 1.00 89.38 199 ASP A O 1
ATOM 1603 N N . GLY A 1 200 ? 14.572 -11.480 -7.886 1.00 88.00 200 GLY A N 1
ATOM 1604 C CA . GLY A 1 200 ? 15.901 -11.250 -8.458 1.00 88.00 200 GLY A CA 1
ATOM 1605 C C . GLY A 1 200 ? 16.252 -12.135 -9.658 1.00 88.00 200 GLY A C 1
ATOM 1606 O O . GLY A 1 200 ? 17.360 -12.018 -10.174 1.00 88.00 200 GLY A O 1
ATOM 1607 N N . MET A 1 201 ? 15.335 -12.986 -10.127 1.00 88.25 201 MET A N 1
ATOM 1608 C CA . MET A 1 201 ? 15.514 -13.796 -11.334 1.00 88.25 201 MET A CA 1
ATOM 1609 C C . MET A 1 201 ? 14.750 -13.200 -12.519 1.00 88.25 201 MET A C 1
ATOM 1611 O O . MET A 1 201 ? 13.538 -12.987 -12.427 1.00 88.25 201 MET A O 1
ATOM 1615 N N . GLU A 1 202 ? 15.441 -12.977 -13.641 1.00 89.62 202 GLU A N 1
ATOM 1616 C CA . GLU A 1 202 ? 14.818 -12.536 -14.896 1.00 89.62 202 GLU A CA 1
ATOM 1617 C C . GLU A 1 202 ? 13.797 -13.580 -15.356 1.00 89.62 202 GLU A C 1
ATOM 1619 O O . GLU A 1 202 ? 14.137 -14.721 -15.662 1.00 89.62 202 GLU A O 1
ATOM 1624 N N . SER A 1 203 ? 12.526 -13.187 -15.354 1.00 86.56 203 SER A N 1
ATOM 1625 C CA . SER A 1 203 ? 11.399 -14.051 -15.709 1.00 86.56 203 SER A CA 1
ATOM 1626 C C . SER A 1 203 ? 10.900 -13.772 -17.123 1.00 86.56 203 SER A C 1
ATOM 1628 O O . SER A 1 203 ? 10.514 -14.693 -17.836 1.00 86.56 203 SER A O 1
ATOM 1630 N N . ILE A 1 204 ? 10.886 -12.500 -17.534 1.00 87.31 204 ILE A N 1
ATOM 1631 C CA . ILE A 1 204 ? 10.421 -12.068 -18.856 1.00 87.31 204 ILE A CA 1
ATOM 1632 C C . ILE A 1 204 ? 11.349 -10.969 -19.359 1.00 87.31 204 ILE A C 1
ATOM 1634 O O . ILE A 1 204 ? 11.624 -10.025 -18.623 1.00 87.31 204 ILE A O 1
ATOM 1638 N N . ARG A 1 205 ? 11.746 -11.036 -20.631 1.00 87.94 205 ARG A N 1
ATOM 1639 C CA . ARG A 1 205 ? 12.427 -9.948 -21.337 1.00 87.94 205 ARG A CA 1
ATOM 1640 C C . ARG A 1 205 ? 11.664 -9.592 -22.605 1.00 87.94 205 ARG A C 1
ATOM 1642 O O . ARG A 1 205 ? 11.322 -10.457 -23.405 1.00 87.94 205 ARG A O 1
ATOM 1649 N N . VAL A 1 206 ? 11.403 -8.306 -22.774 1.00 86.00 206 VAL A N 1
ATOM 1650 C CA . VAL A 1 206 ? 10.684 -7.711 -23.898 1.00 86.00 206 VAL A CA 1
ATOM 1651 C C . VAL A 1 206 ? 11.666 -6.818 -24.663 1.00 86.00 206 VAL A C 1
ATOM 1653 O O . VAL A 1 206 ? 11.873 -5.662 -24.274 1.00 86.00 206 VAL A O 1
ATOM 1656 N N . PRO A 1 207 ? 12.308 -7.334 -25.726 1.00 84.06 207 PRO A N 1
ATOM 1657 C CA . PRO A 1 207 ? 13.159 -6.520 -26.584 1.00 84.06 207 PRO A CA 1
ATOM 1658 C C . PRO A 1 207 ? 12.313 -5.583 -27.459 1.00 84.06 207 PRO A C 1
ATOM 1660 O O . PRO A 1 207 ? 11.145 -5.858 -27.735 1.00 84.06 207 PRO A O 1
ATOM 1663 N N . ASN A 1 208 ? 12.925 -4.509 -27.961 1.00 80.50 208 ASN A N 1
ATOM 1664 C CA . ASN A 1 208 ? 12.358 -3.622 -28.984 1.00 80.50 208 ASN A CA 1
ATOM 1665 C C . ASN A 1 208 ? 11.013 -2.961 -28.609 1.00 80.50 208 ASN A C 1
ATOM 1667 O O . ASN A 1 208 ? 10.069 -2.980 -29.398 1.00 80.50 208 ASN A O 1
ATOM 1671 N N . LEU A 1 209 ? 10.926 -2.299 -27.450 1.00 77.06 209 LEU A N 1
ATOM 1672 C CA . LEU A 1 209 ? 9.724 -1.603 -26.949 1.00 77.06 209 LEU A CA 1
ATOM 1673 C C . LEU A 1 209 ? 9.136 -0.551 -27.904 1.00 77.06 209 LEU A C 1
ATOM 1675 O O . LEU A 1 209 ? 7.980 -0.161 -27.741 1.00 77.06 209 LEU A O 1
ATOM 1679 N N . HIS A 1 210 ? 9.898 -0.071 -28.895 1.00 68.75 210 HIS A N 1
ATOM 1680 C CA . HIS A 1 210 ? 9.362 0.770 -29.974 1.00 68.75 210 HIS A CA 1
ATOM 1681 C C . HIS A 1 210 ? 8.171 0.113 -30.685 1.00 68.75 210 HIS A C 1
ATOM 1683 O O . HIS A 1 210 ? 7.263 0.796 -31.163 1.00 68.75 210 HIS A O 1
ATOM 1689 N N . TRP A 1 211 ? 8.162 -1.217 -30.727 1.00 61.59 211 TRP A N 1
ATOM 1690 C CA . TRP A 1 211 ? 7.071 -2.022 -31.233 1.00 61.59 211 TRP A CA 1
ATOM 1691 C C . TRP A 1 211 ? 6.182 -2.338 -30.042 1.00 61.59 211 TRP A C 1
ATOM 1693 O O . TRP A 1 211 ? 6.575 -3.079 -29.144 1.00 61.59 211 TRP A O 1
ATOM 1703 N N . ARG A 1 212 ? 4.999 -1.714 -29.998 1.00 58.53 212 ARG A N 1
ATOM 1704 C CA . ARG A 1 212 ? 4.085 -1.830 -28.856 1.00 58.53 212 ARG A CA 1
ATOM 1705 C C . ARG A 1 212 ? 3.903 -3.303 -28.481 1.00 58.53 212 ARG A C 1
ATOM 1707 O O . ARG A 1 212 ? 3.388 -4.077 -29.290 1.00 58.53 212 ARG A O 1
ATOM 1714 N N . PHE A 1 213 ? 4.323 -3.672 -27.271 1.00 62.31 213 PHE A N 1
ATOM 1715 C CA . PHE A 1 213 ? 4.154 -5.025 -26.758 1.00 62.31 213 PHE A CA 1
ATOM 1716 C C . PHE A 1 213 ? 2.656 -5.343 -26.705 1.00 62.31 213 PHE A C 1
ATOM 1718 O O . PHE A 1 213 ? 1.886 -4.696 -25.994 1.00 62.31 213 PHE A O 1
ATOM 1725 N N . ARG A 1 214 ? 2.236 -6.316 -27.513 1.00 68.38 214 ARG A N 1
ATOM 1726 C CA . ARG A 1 214 ? 0.890 -6.890 -27.503 1.00 68.38 214 ARG A CA 1
ATOM 1727 C C . ARG A 1 214 ? 1.060 -8.364 -27.209 1.00 68.38 214 ARG A C 1
ATOM 1729 O O . ARG A 1 214 ? 1.515 -9.110 -28.070 1.00 68.38 214 ARG A O 1
ATOM 1736 N N . GLY A 1 215 ? 0.740 -8.765 -25.990 1.00 70.06 215 GLY A N 1
ATOM 1737 C CA . GLY A 1 215 ? 1.005 -10.122 -25.543 1.00 70.06 215 GLY A CA 1
ATOM 1738 C C . GLY A 1 215 ? 0.342 -10.421 -24.213 1.00 70.06 215 GLY A C 1
ATOM 1739 O O . GLY A 1 215 ? 0.032 -9.516 -23.439 1.00 70.06 215 GLY A O 1
ATOM 1740 N N . ASN A 1 216 ? 0.116 -11.705 -23.974 1.00 80.38 216 ASN A N 1
ATOM 1741 C CA . ASN A 1 216 ? -0.281 -12.241 -22.685 1.00 80.38 216 ASN A CA 1
ATOM 1742 C C . ASN A 1 216 ? 0.682 -13.384 -22.373 1.00 80.38 216 ASN A C 1
ATOM 1744 O O . ASN A 1 216 ? 0.667 -14.388 -23.080 1.00 80.38 216 ASN A O 1
ATOM 1748 N N . GLU A 1 217 ? 1.516 -13.207 -21.358 1.00 81.00 217 GLU A N 1
ATOM 1749 C CA . GLU A 1 217 ? 2.462 -14.218 -20.892 1.00 81.00 217 GLU A CA 1
ATOM 1750 C C . GLU A 1 217 ? 2.067 -14.666 -19.490 1.00 81.00 217 GLU A C 1
ATOM 1752 O O . GLU A 1 217 ? 1.735 -13.844 -18.638 1.00 81.00 217 GLU A O 1
ATOM 1757 N N . THR A 1 218 ? 2.114 -15.967 -19.222 1.00 84.31 218 THR A N 1
ATOM 1758 C CA . THR A 1 218 ? 1.849 -16.508 -17.885 1.00 84.31 218 THR A CA 1
ATOM 1759 C C . THR A 1 218 ? 3.135 -17.085 -17.321 1.00 84.31 218 THR A C 1
ATOM 1761 O O . THR A 1 218 ? 3.694 -18.020 -17.887 1.00 84.31 218 THR A O 1
ATOM 1764 N N . ILE A 1 219 ? 3.562 -16.583 -16.166 1.00 85.25 219 ILE A N 1
ATOM 1765 C CA . ILE A 1 219 ? 4.678 -17.150 -15.405 1.00 85.25 219 ILE A CA 1
ATOM 1766 C C . ILE A 1 219 ? 4.157 -17.892 -14.175 1.00 85.25 219 ILE A C 1
ATOM 1768 O O . ILE A 1 219 ? 3.096 -17.572 -13.628 1.00 85.25 219 ILE A O 1
ATOM 1772 N N . LEU A 1 220 ? 4.909 -18.904 -13.747 1.00 84.94 220 LEU A N 1
ATOM 1773 C CA . LEU A 1 220 ? 4.658 -19.638 -12.512 1.00 84.94 220 LEU A CA 1
ATOM 1774 C C . LEU A 1 220 ? 5.637 -19.159 -11.444 1.00 84.94 220 LEU A C 1
ATOM 1776 O O . LEU A 1 220 ? 6.844 -19.313 -11.603 1.00 84.94 220 LEU A O 1
ATOM 1780 N N . VAL A 1 221 ? 5.104 -18.611 -10.357 1.00 82.44 221 VAL A N 1
ATOM 1781 C CA . VAL A 1 221 ? 5.863 -18.203 -9.171 1.00 82.44 221 VAL A CA 1
ATOM 1782 C C . VAL A 1 221 ? 5.375 -19.058 -8.012 1.00 82.44 221 VAL A C 1
ATOM 1784 O O . VAL A 1 221 ? 4.203 -18.979 -7.661 1.00 82.44 221 VAL A O 1
ATOM 1787 N N . ASP A 1 222 ? 6.230 -19.933 -7.479 1.00 81.25 222 ASP A N 1
ATOM 1788 C CA . ASP A 1 222 ? 5.899 -20.853 -6.377 1.00 81.25 222 ASP A CA 1
ATOM 1789 C C . ASP A 1 222 ? 4.548 -21.583 -6.562 1.00 81.25 222 ASP A C 1
ATOM 1791 O O . ASP A 1 222 ? 3.736 -21.709 -5.649 1.00 81.25 222 ASP A O 1
ATOM 1795 N N . ASN A 1 223 ? 4.314 -22.089 -7.781 1.00 80.69 223 ASN A N 1
ATOM 1796 C CA . ASN A 1 223 ? 3.093 -22.795 -8.204 1.00 80.69 223 ASN A CA 1
ATOM 1797 C C . ASN A 1 223 ? 1.820 -21.920 -8.313 1.00 80.69 223 ASN A C 1
ATOM 1799 O O . ASN A 1 223 ? 0.736 -22.431 -8.600 1.00 80.69 223 ASN A O 1
ATOM 1803 N N . SER A 1 224 ? 1.952 -20.602 -8.166 1.00 83.38 224 SER A N 1
ATOM 1804 C CA . SER A 1 224 ? 0.924 -19.600 -8.460 1.00 83.38 224 SER A CA 1
ATOM 1805 C C . SER A 1 224 ? 1.109 -19.027 -9.866 1.00 83.38 224 SER A C 1
ATOM 1807 O O . SER A 1 224 ? 2.228 -18.783 -10.311 1.00 83.38 224 SER A O 1
ATOM 1809 N N . ARG A 1 225 ? 0.007 -18.783 -10.585 1.00 84.88 225 ARG A N 1
ATOM 1810 C CA . ARG A 1 225 ? 0.042 -18.168 -11.923 1.00 84.88 225 ARG A CA 1
ATOM 1811 C C . ARG A 1 225 ? 0.008 -16.647 -11.814 1.00 84.88 225 ARG A C 1
ATOM 1813 O O . ARG A 1 225 ? -0.939 -16.105 -11.250 1.00 84.88 225 ARG A O 1
ATOM 1820 N N . ALA A 1 226 ? 0.977 -15.975 -12.424 1.00 82.25 226 ALA A N 1
ATOM 1821 C CA . ALA A 1 226 ? 0.947 -14.536 -12.654 1.00 82.25 226 ALA A CA 1
ATOM 1822 C C . ALA A 1 226 ? 0.862 -14.269 -14.161 1.00 82.25 226 ALA A C 1
ATOM 1824 O O . ALA A 1 226 ? 1.648 -14.811 -14.935 1.00 82.25 226 ALA A O 1
ATOM 1825 N N . ASN A 1 227 ? -0.109 -13.452 -14.576 1.00 85.12 227 ASN A N 1
ATOM 1826 C CA . ASN A 1 227 ? -0.292 -13.079 -15.978 1.00 85.12 227 ASN A CA 1
ATOM 1827 C C . ASN A 1 227 ? 0.277 -11.685 -16.220 1.00 85.12 227 ASN A C 1
ATOM 1829 O O . ASN A 1 227 ? -0.118 -10.723 -15.559 1.00 85.12 227 ASN A O 1
ATOM 1833 N N . LEU A 1 228 ? 1.154 -11.579 -17.206 1.00 78.88 228 LEU A N 1
ATOM 1834 C CA . LEU A 1 228 ? 1.612 -10.329 -17.766 1.00 78.88 228 LEU A CA 1
ATOM 1835 C C . LEU A 1 228 ? 0.797 -10.021 -19.016 1.00 78.88 228 LEU A C 1
ATOM 1837 O O . LEU A 1 228 ? 0.899 -10.725 -20.015 1.00 78.88 228 LEU A O 1
ATOM 1841 N N . VAL A 1 229 ? 0.039 -8.931 -18.981 1.00 78.31 229 VAL A N 1
ATOM 1842 C CA . VAL A 1 229 ? -0.715 -8.462 -20.144 1.00 78.31 229 VAL A CA 1
ATOM 1843 C C . VAL A 1 229 ? -0.122 -7.148 -20.629 1.00 78.31 229 VAL A C 1
ATOM 1845 O O . VAL A 1 229 ? -0.092 -6.157 -19.901 1.00 78.31 229 VAL A O 1
ATOM 1848 N N . GLY A 1 230 ? 0.349 -7.155 -21.871 1.00 70.56 230 GLY A N 1
ATOM 1849 C CA . GLY A 1 230 ? 0.820 -5.984 -22.592 1.00 70.56 230 GLY A CA 1
ATOM 1850 C C . GLY A 1 230 ? -0.239 -5.429 -23.524 1.00 70.56 230 GLY A C 1
ATOM 1851 O O . GLY A 1 230 ? -0.753 -6.160 -24.375 1.00 70.56 230 GLY A O 1
ATOM 1852 N N . CYS A 1 231 ? -0.519 -4.135 -23.403 1.00 62.28 231 CYS A N 1
ATOM 1853 C CA . CYS A 1 231 ? -1.420 -3.418 -24.296 1.00 62.28 231 CYS A CA 1
ATOM 1854 C C . CYS A 1 231 ? -0.724 -2.202 -24.914 1.00 62.28 231 CYS A C 1
ATOM 1856 O O . CYS A 1 231 ? 0.148 -1.580 -24.311 1.00 62.28 231 CYS A O 1
ATOM 1858 N N . ALA A 1 232 ? -1.156 -1.891 -26.134 1.00 56.62 232 ALA A N 1
ATOM 1859 C CA . ALA A 1 232 ? -0.683 -0.807 -26.983 1.00 56.62 232 ALA A CA 1
ATOM 1860 C C . ALA A 1 232 ? -1.452 0.494 -26.764 1.00 56.62 232 ALA A C 1
ATOM 1862 O O . ALA A 1 232 ? -2.693 0.418 -26.662 1.00 56.62 232 ALA A O 1
#

Sequence (232 aa):
MLEPSVPTTLVQQPADDPTASKPAENFVTCIHKVKLVDIVWNITVTWAKTVIGHSLYITVENPQDDNYYTCKIDLKTWQFWGKKGLKTFRVAEKRIDVFWDLRSAKFTDSPEPDSDYYVAMVSREELVLMLGDQQKEALRRTKSRLPSEGASLVQKKEIVFAKKCFCTKTTLGQDKEHSIMIECSLSGPYDPEMWINVDGMESIRVPNLHWRFRGNETILVDNSRANLVGCA

Radius of gyration: 22.53 Å; chains: 1; bounding box: 74×59×54 Å

Secondary structure (DSSP, 8-state):
--PPPPP-----PPP--TT--PPP-EEEEEEEEEEETTEEEEEEEEEEEETTEEEEEEEEE-TTSS-EEEEEEEEESS--TTSEEEEEEEETTEEEEEEEE-SS-EE-SSSSEEES-EEEEEETTEEEEEESS-HHHHHHHHTPBPPSS--EEEEEEEE---SSEEEEEEE-SSS-EEEEEEEEE-SSSS--EEEEEETTEEEEEE--TTS---EEEEEEETTEEEEEEE--

Foldseek 3Di:
DDDDDDDDPDPDDDDPDPPDPDFFKKKKWWWKWWQDPNDTWTWIWMWIQGPQGIKIWIKTADPVDRDIDIDIQDDGPPDLPRQWDWDWDDDPNWIKIKTWHCSVFDDDLHSDTDADIWIFIDTPLEGGAIDHDPVVVVCVVSVGDYDPDHMDTDDIDIDDDDPFKDWDWDDQPPPDIKIKMKGWDVDDPAAIKIFIDINNHTDDIGGRVVPQDADWDWDADPNGTDIDGTDD

InterPro domains:
  IPR008586 Protein of unknown function DUF868, plant [PF05910] (25-225)
  IPR008586 Protein of unknown function DUF868, plant [PTHR31972] (21-225)

pLDDT: mean 82.37, std 17.43, range [29.42, 97.81]

Organism: Sesamum radiatum (NCBI:txid300843)